Protein AF-A0A504Y5C9-F1 (afdb_monomer_lite)

pLDDT: mean 82.62, std 15.62, range [37.41, 98.19]

Secondary structure (DSSP, 8-state):
--HHHHHHHHHHHHHHHHHHHHHHHHHHHHHHHHHHHHHHHHHHHS-HHHHTT-TTHHHHHHHHHHHHHHHHHHHHHHHHHS-SSGGGGTTHHHHHHHHHHHHHHHH----------SSEEEETTEEEEHHHHHHHHHHHHHHHHHHSGGGHHHHHHHHHHHHHHHHHHHTT-HHHHHHHHHHHHHHHS---

Sequence (192 aa):
MSAGDKETEELELDRQHFIKTLASFKFYGIHLRKKIEKSRAYFKSFSTKHQDLVPEFKTKLDVIESCVNHNSCLLDTIIQNSAPDIFGGEHGSDLQALSEAASISNHQSHETKSTRMPHATRLGPFPFTTTDMDKVRSTLKQFARDWSEVGAEERAICYKPVIDEVVEIFKHVRYVSNLLAELLDSLFHDNN

Radius of gyration: 23.15 Å; chains: 1; bounding box: 48×57×62 Å

Organism: Fasciola gigantica (NCBI:txid46835)

InterPro domains:
  IPR012901 Carnosine N-methyltransferase [PF07942] (129-172)
  IPR012901 Carnosine N-methyltransferase [PTHR12303] (8-172)

Structure (mmCIF, N/CA/C/O backbone):
data_AF-A0A504Y5C9-F1
#
_entry.id   AF-A0A504Y5C9-F1
#
loop_
_atom_site.group_PDB
_atom_site.id
_atom_site.type_symbol
_atom_site.label_atom_id
_atom_site.label_alt_id
_atom_site.label_comp_id
_atom_site.label_asym_id
_atom_site.label_entity_id
_atom_site.label_seq_id
_atom_site.pdbx_PDB_ins_code
_atom_site.Cartn_x
_atom_site.Cartn_y
_atom_site.Cartn_z
_atom_site.occupancy
_atom_site.B_iso_or_equiv
_atom_site.auth_seq_id
_atom_site.auth_comp_id
_atom_site.auth_asym_id
_atom_site.auth_atom_id
_atom_site.pdbx_PDB_model_num
ATOM 1 N N . MET A 1 1 ? 10.425 35.732 -14.422 1.00 58.00 1 MET A N 1
ATOM 2 C CA . MET A 1 1 ? 10.834 34.373 -14.024 1.00 58.00 1 MET A CA 1
ATOM 3 C C . MET A 1 1 ? 11.650 33.794 -15.155 1.00 58.00 1 MET A C 1
ATOM 5 O O . MET A 1 1 ? 11.136 33.703 -16.269 1.00 58.00 1 MET A O 1
ATOM 9 N N . SER A 1 2 ? 12.923 33.524 -14.887 1.00 78.88 2 SER A N 1
ATOM 10 C CA . SER A 1 2 ? 13.831 32.848 -15.813 1.00 78.88 2 SER A CA 1
ATOM 11 C C . SER A 1 2 ? 13.401 31.389 -16.013 1.00 78.88 2 SER A C 1
ATOM 13 O O . SER A 1 2 ? 12.646 30.849 -15.205 1.00 78.88 2 SER A O 1
ATOM 15 N N . ALA A 1 3 ? 13.878 30.739 -17.075 1.00 75.31 3 ALA A N 1
ATOM 16 C CA . ALA A 1 3 ? 13.665 29.305 -17.277 1.00 75.31 3 ALA A CA 1
ATOM 17 C C . ALA A 1 3 ? 14.236 28.474 -16.108 1.00 75.31 3 ALA A C 1
ATOM 19 O O . ALA A 1 3 ? 13.575 27.548 -15.653 1.00 75.31 3 ALA A O 1
ATOM 20 N N . GLY A 1 4 ? 15.386 28.881 -15.552 1.00 76.44 4 GLY A N 1
ATOM 21 C CA . GLY A 1 4 ? 15.999 28.217 -14.392 1.00 76.44 4 GLY A CA 1
ATOM 22 C C . GLY A 1 4 ? 15.229 28.391 -13.075 1.00 76.44 4 GLY A C 1
ATOM 23 O O . GLY A 1 4 ? 15.263 27.505 -12.225 1.00 76.44 4 GLY A O 1
ATOM 24 N N . ASP A 1 5 ? 14.473 29.486 -12.918 1.00 79.88 5 ASP A N 1
ATOM 25 C CA . ASP A 1 5 ? 13.634 29.689 -11.725 1.00 79.88 5 ASP A CA 1
ATOM 26 C C . ASP A 1 5 ? 12.457 28.703 -11.713 1.00 79.88 5 ASP A C 1
ATOM 28 O O . ASP A 1 5 ? 12.069 28.209 -10.659 1.00 79.88 5 ASP A O 1
ATOM 32 N N . LYS A 1 6 ? 11.902 28.398 -12.895 1.00 82.25 6 LYS A N 1
ATOM 33 C CA . LYS A 1 6 ? 10.770 27.472 -13.046 1.00 82.25 6 LYS A CA 1
ATOM 34 C C . LYS A 1 6 ? 11.172 26.019 -12.816 1.00 82.25 6 LYS A C 1
ATOM 36 O O . LYS A 1 6 ? 10.446 25.299 -12.148 1.00 82.25 6 LYS A O 1
ATOM 41 N N . GLU A 1 7 ? 12.319 25.607 -13.350 1.00 84.69 7 GLU A N 1
ATOM 42 C CA . GLU A 1 7 ? 12.842 24.247 -13.167 1.00 84.69 7 GLU A CA 1
ATOM 43 C C . GLU A 1 7 ? 13.133 23.958 -11.686 1.00 84.69 7 GLU A C 1
ATOM 45 O O . GLU A 1 7 ? 12.787 22.901 -11.171 1.00 84.69 7 GLU A O 1
ATOM 50 N N . THR A 1 8 ? 13.679 24.941 -10.965 1.00 85.81 8 THR A N 1
ATOM 51 C CA . THR A 1 8 ? 13.918 24.825 -9.518 1.00 85.81 8 THR A CA 1
ATOM 52 C C . THR A 1 8 ? 12.608 24.712 -8.727 1.00 85.81 8 THR A C 1
ATOM 54 O O . THR A 1 8 ? 12.515 23.927 -7.785 1.00 85.81 8 THR A O 1
ATOM 57 N N . GLU A 1 9 ? 11.582 25.479 -9.105 1.00 88.81 9 GLU A N 1
ATOM 58 C CA . GLU A 1 9 ? 10.257 25.418 -8.476 1.00 88.81 9 GLU A CA 1
ATOM 59 C C . GLU A 1 9 ? 9.572 24.061 -8.711 1.00 88.81 9 GLU A C 1
ATOM 61 O O . GLU A 1 9 ? 9.009 23.489 -7.780 1.00 88.81 9 GLU A O 1
ATOM 66 N N . GLU A 1 10 ? 9.659 23.517 -9.927 1.00 89.25 10 GLU A N 1
ATOM 67 C CA . GLU A 1 10 ? 9.112 22.200 -10.273 1.00 89.25 10 GLU A CA 1
ATOM 68 C C . GLU A 1 10 ? 9.789 21.076 -9.477 1.00 89.25 10 GLU A C 1
ATOM 70 O O . GLU A 1 10 ? 9.102 20.238 -8.890 1.00 89.25 10 GLU A O 1
ATOM 75 N N . LEU A 1 11 ? 11.120 21.117 -9.349 1.00 86.50 11 LEU A N 1
ATOM 76 C CA . LEU A 1 11 ? 11.872 20.158 -8.535 1.00 86.50 11 LEU A CA 1
ATOM 77 C C . LEU A 1 11 ? 11.458 20.185 -7.057 1.00 86.50 11 LEU A C 1
ATOM 79 O O . LEU A 1 11 ? 11.328 19.131 -6.433 1.00 86.50 11 LEU A O 1
ATOM 83 N N . GLU A 1 12 ? 11.221 21.369 -6.487 1.00 86.06 12 GLU A N 1
ATOM 84 C CA . GLU A 1 12 ? 10.757 21.479 -5.100 1.00 86.06 12 GLU A CA 1
ATOM 85 C C . GLU A 1 12 ? 9.317 20.966 -4.937 1.00 86.06 12 GLU A C 1
ATOM 87 O O . GLU A 1 12 ? 9.005 20.315 -3.937 1.00 86.06 12 GLU A O 1
ATOM 92 N N . LEU A 1 13 ? 8.438 21.188 -5.920 1.00 89.62 13 LEU A N 1
ATOM 93 C CA . LEU A 1 13 ? 7.083 20.624 -5.911 1.00 89.62 13 LEU A CA 1
ATOM 94 C C . LEU A 1 13 ? 7.101 19.090 -5.971 1.00 89.62 13 LEU A C 1
ATOM 96 O O . LEU A 1 13 ? 6.368 18.440 -5.218 1.00 89.62 13 LEU A O 1
ATOM 100 N N . ASP A 1 14 ? 7.962 18.510 -6.805 1.00 89.06 14 ASP A N 1
ATOM 101 C CA . ASP A 1 14 ? 8.152 17.061 -6.886 1.00 89.06 14 ASP A CA 1
ATOM 102 C C . ASP A 1 14 ? 8.706 16.493 -5.577 1.00 89.06 14 ASP A C 1
ATOM 104 O O . ASP A 1 14 ? 8.205 15.478 -5.076 1.00 89.06 14 ASP A O 1
ATOM 108 N N . ARG A 1 15 ? 9.668 17.185 -4.956 1.00 86.25 15 ARG A N 1
ATOM 109 C CA . ARG A 1 15 ? 10.199 16.821 -3.637 1.00 86.25 15 ARG A CA 1
ATOM 110 C C . ARG A 1 15 ? 9.097 16.827 -2.579 1.00 86.25 15 ARG A C 1
ATOM 112 O O . ARG A 1 15 ? 8.934 15.855 -1.842 1.00 86.25 15 ARG A O 1
ATOM 119 N N . GLN A 1 16 ? 8.274 17.872 -2.534 1.00 86.06 16 GLN A N 1
ATOM 120 C CA . GLN A 1 16 ? 7.137 17.952 -1.612 1.00 86.06 16 GLN A CA 1
ATOM 121 C C . GLN A 1 16 ? 6.114 16.837 -1.855 1.00 86.06 16 GLN A C 1
ATOM 123 O O . GLN A 1 16 ? 5.594 16.241 -0.904 1.00 86.06 16 GLN A O 1
ATOM 128 N N . HIS A 1 17 ? 5.826 16.523 -3.119 1.00 88.19 17 HIS A N 1
ATOM 129 C CA . HIS A 1 17 ? 4.927 15.432 -3.475 1.00 88.19 17 HIS A CA 1
ATOM 130 C C . HIS A 1 17 ? 5.469 14.069 -3.029 1.00 88.19 17 HIS A C 1
ATOM 132 O O . HIS A 1 17 ? 4.726 13.239 -2.488 1.00 88.19 17 HIS A O 1
ATOM 138 N N . PHE A 1 18 ? 6.771 13.854 -3.206 1.00 88.31 18 PHE A N 1
ATOM 139 C CA . PHE A 1 18 ? 7.470 12.664 -2.748 1.00 88.31 18 PHE A CA 1
ATOM 140 C C . PHE A 1 18 ? 7.345 12.496 -1.228 1.00 88.31 18 PHE A C 1
ATOM 142 O O . PHE A 1 18 ? 6.835 11.469 -0.771 1.00 88.31 18 PHE A O 1
ATOM 149 N N . ILE A 1 19 ? 7.663 13.534 -0.442 1.00 86.81 19 ILE A N 1
ATOM 150 C CA . ILE A 1 19 ? 7.498 13.512 1.023 1.00 86.81 19 ILE A CA 1
ATOM 151 C C . ILE A 1 19 ? 6.054 13.205 1.423 1.00 86.81 19 ILE A C 1
ATOM 153 O O . ILE A 1 19 ? 5.811 12.383 2.308 1.00 86.81 19 ILE A O 1
ATOM 157 N N . LYS A 1 20 ? 5.068 13.815 0.756 1.00 87.50 20 LYS A N 1
ATOM 158 C CA . LYS A 1 20 ? 3.646 13.554 1.025 1.00 87.50 20 LYS A CA 1
ATOM 159 C C . LYS A 1 20 ? 3.264 12.089 0.772 1.00 87.50 20 LYS A C 1
ATOM 161 O O . LYS A 1 20 ? 2.441 11.521 1.500 1.00 87.50 20 LYS A O 1
ATOM 166 N N . THR A 1 21 ? 3.855 11.466 -0.241 1.00 90.00 21 THR A N 1
ATOM 167 C CA . THR A 1 21 ? 3.634 10.049 -0.552 1.00 90.00 21 THR A CA 1
ATOM 168 C C . THR A 1 21 ? 4.221 9.154 0.538 1.00 90.00 21 THR A C 1
ATOM 170 O O . THR A 1 21 ? 3.504 8.305 1.074 1.00 90.00 21 THR A O 1
ATOM 173 N N . LEU A 1 22 ? 5.463 9.411 0.960 1.00 89.31 22 LEU A N 1
ATOM 174 C CA . LEU A 1 22 ? 6.100 8.692 2.072 1.00 89.31 22 LEU A CA 1
ATOM 175 C C . LEU A 1 22 ? 5.325 8.861 3.382 1.00 89.31 22 LEU A C 1
ATOM 177 O O . LEU A 1 22 ? 5.093 7.895 4.111 1.00 89.31 22 LEU A O 1
ATOM 181 N N . ALA A 1 23 ? 4.831 10.070 3.645 1.00 89.00 23 ALA A N 1
ATOM 182 C CA . ALA A 1 23 ? 3.957 10.340 4.776 1.00 89.00 23 ALA A CA 1
ATOM 183 C C . ALA A 1 23 ? 2.685 9.476 4.712 1.00 89.00 23 ALA A C 1
ATOM 185 O O . ALA A 1 23 ? 2.279 8.884 5.709 1.00 89.00 23 ALA A O 1
ATOM 186 N N . SER A 1 24 ? 2.071 9.323 3.538 1.00 91.38 24 SER A N 1
ATOM 187 C CA . SER A 1 24 ? 0.873 8.487 3.386 1.00 91.38 24 SER A CA 1
ATOM 188 C C . SER A 1 24 ? 1.155 7.018 3.724 1.00 91.38 24 SER A C 1
ATOM 190 O O . SER A 1 24 ? 0.347 6.370 4.390 1.00 91.38 24 SER A O 1
ATOM 192 N N . PHE A 1 25 ? 2.324 6.506 3.338 1.00 92.69 25 PHE A N 1
ATOM 193 C CA . PHE A 1 25 ? 2.745 5.142 3.665 1.00 92.69 25 PHE A CA 1
ATOM 194 C C . PHE A 1 25 ? 2.963 5.006 5.176 1.00 92.69 25 PHE A C 1
ATOM 196 O O . PHE A 1 25 ? 2.425 4.089 5.799 1.00 92.69 25 PHE A O 1
ATOM 203 N N . LYS A 1 26 ? 3.652 5.978 5.788 1.00 91.38 26 LYS A N 1
ATOM 204 C CA . LYS A 1 26 ? 3.962 5.972 7.222 1.00 91.38 26 LYS A CA 1
ATOM 205 C C . LYS A 1 26 ? 2.710 5.988 8.100 1.00 91.38 26 LYS A C 1
ATOM 207 O O . LYS A 1 26 ? 2.648 5.324 9.134 1.00 91.38 26 LYS A O 1
ATOM 212 N N . PHE A 1 27 ? 1.688 6.735 7.691 1.00 91.31 27 PHE A N 1
ATOM 213 C CA . PHE A 1 27 ? 0.467 6.928 8.474 1.00 91.31 27 PHE A CA 1
ATOM 214 C C . PHE A 1 27 ? -0.641 5.897 8.192 1.00 91.31 27 PHE A C 1
ATOM 216 O O . PHE A 1 27 ? -1.650 5.891 8.906 1.00 91.31 27 PHE A O 1
ATOM 223 N N . TYR A 1 28 ? -0.452 4.982 7.231 1.00 93.44 28 TYR A N 1
ATOM 224 C CA . TYR A 1 28 ? -1.402 3.913 6.886 1.00 93.44 28 TYR A CA 1
ATOM 225 C C . TYR A 1 28 ? -1.891 3.120 8.108 1.00 93.44 28 TYR A C 1
ATOM 227 O O . TYR A 1 28 ? -3.100 3.016 8.351 1.00 93.44 28 TYR A O 1
ATOM 235 N N . GLY A 1 29 ? -0.955 2.602 8.910 1.00 93.06 29 GLY A N 1
ATOM 236 C CA . GLY A 1 29 ? -1.276 1.766 10.069 1.00 93.06 29 GLY A CA 1
ATOM 237 C C . GLY A 1 29 ? -2.033 2.531 11.145 1.00 93.06 29 GLY A C 1
ATOM 238 O O . GLY A 1 29 ? -3.043 2.057 11.662 1.00 93.06 29 GLY A O 1
ATOM 239 N N . ILE A 1 30 ? -1.593 3.761 11.428 1.00 91.06 30 ILE A N 1
ATOM 240 C CA . ILE A 1 30 ? -2.225 4.652 12.411 1.00 91.06 30 ILE A CA 1
ATOM 241 C C . ILE A 1 30 ? -3.675 4.935 12.012 1.00 91.06 30 ILE A C 1
ATOM 243 O O . ILE A 1 30 ? -4.587 4.845 12.835 1.00 91.06 30 ILE A O 1
ATOM 247 N N . HIS A 1 31 ? -3.901 5.249 10.737 1.00 89.62 31 HIS A N 1
ATOM 248 C CA . HIS A 1 31 ? -5.229 5.543 10.222 1.00 89.62 31 HIS A CA 1
ATOM 249 C C . HIS A 1 31 ? -6.171 4.329 10.307 1.00 89.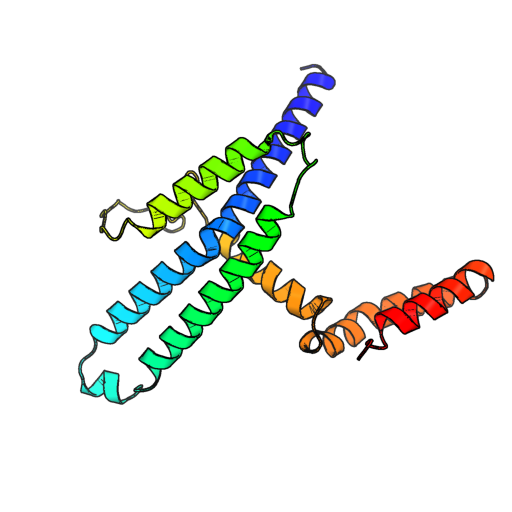62 31 HIS A C 1
ATOM 251 O O . HIS A 1 31 ? -7.315 4.468 10.753 1.00 89.62 31 HIS A O 1
ATOM 257 N N . LEU A 1 32 ? -5.717 3.135 9.914 1.00 92.06 32 LEU A N 1
ATOM 258 C CA . LEU A 1 32 ? -6.558 1.937 9.974 1.00 92.06 32 LEU A CA 1
ATOM 259 C C . LEU A 1 32 ? -6.824 1.472 11.405 1.00 92.06 32 LEU A C 1
ATOM 261 O O . LEU A 1 32 ? -7.953 1.085 11.703 1.00 92.06 32 LEU A O 1
ATOM 265 N N . ARG A 1 33 ? -5.854 1.595 12.314 1.00 92.88 33 ARG A N 1
ATOM 266 C CA . ARG A 1 33 ? -6.053 1.249 13.725 1.00 92.88 33 ARG A CA 1
ATOM 267 C C . ARG A 1 33 ? -7.135 2.098 14.380 1.00 92.88 33 ARG A C 1
ATOM 269 O O . ARG A 1 33 ? -8.035 1.543 15.000 1.00 92.88 33 ARG A O 1
ATOM 276 N N . LYS A 1 34 ? -7.162 3.413 14.121 1.00 90.56 34 LYS A N 1
ATOM 277 C CA . LYS A 1 34 ? -8.256 4.291 14.582 1.00 90.56 34 LYS A CA 1
ATOM 2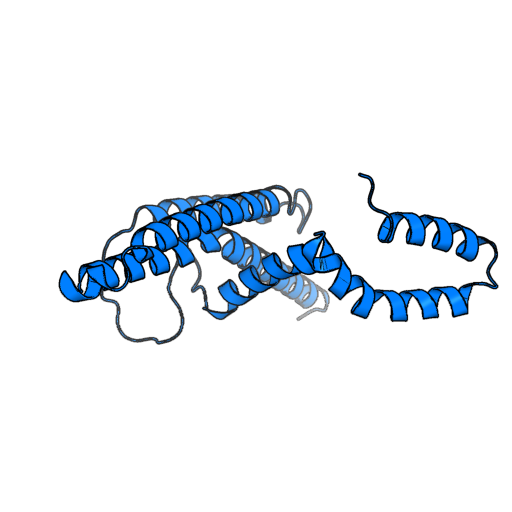78 C C . LYS A 1 34 ? -9.630 3.830 14.075 1.00 90.56 34 LYS A C 1
ATOM 280 O O . LYS A 1 34 ? -10.622 3.894 14.803 1.00 90.56 34 LYS A O 1
ATOM 285 N N . LYS A 1 35 ? -9.717 3.331 12.833 1.00 91.19 35 LYS A N 1
ATOM 286 C CA . LYS A 1 35 ? -10.962 2.748 12.293 1.00 91.19 35 LYS A CA 1
ATOM 287 C C . LYS A 1 35 ? -11.337 1.431 12.984 1.00 91.19 35 LYS A C 1
ATOM 289 O O . LYS A 1 35 ? -12.522 1.205 13.248 1.00 91.19 35 LYS A O 1
ATOM 294 N N . ILE A 1 36 ? -10.358 0.584 13.293 1.00 95.38 36 ILE A N 1
ATOM 295 C CA . ILE A 1 36 ? -10.561 -0.675 14.023 1.00 95.38 36 ILE A CA 1
ATOM 296 C C . ILE A 1 36 ? -11.036 -0.384 15.451 1.00 95.38 36 ILE A C 1
ATOM 298 O O . ILE A 1 36 ? -12.061 -0.917 15.862 1.00 95.38 36 ILE A O 1
ATOM 302 N N . GLU A 1 37 ? -10.378 0.520 16.177 1.00 94.44 37 GLU A N 1
ATOM 303 C CA . GLU A 1 37 ? -10.760 0.950 17.531 1.00 94.44 37 GLU A CA 1
ATOM 304 C C . GLU A 1 37 ? -12.196 1.478 17.577 1.00 94.44 37 GLU A C 1
ATOM 306 O O . GLU A 1 37 ? -12.992 1.063 18.423 1.00 94.44 37 GLU A O 1
ATOM 311 N N . LYS A 1 38 ? -12.568 2.324 16.611 1.00 93.69 38 LYS A N 1
ATOM 312 C CA . LYS A 1 38 ? -13.941 2.814 16.467 1.00 93.69 38 LYS A CA 1
ATOM 313 C C . LYS A 1 38 ? -14.936 1.672 16.232 1.00 93.69 38 LYS A C 1
ATOM 315 O O . LYS A 1 38 ? -16.006 1.656 16.834 1.00 93.69 38 LYS A O 1
ATOM 320 N N . SER A 1 39 ? -14.571 0.688 15.410 1.00 95.81 39 SER A N 1
ATOM 321 C CA . SER A 1 39 ? -15.396 -0.504 15.160 1.00 95.81 39 SER A CA 1
ATOM 322 C C . SER A 1 39 ? -15.536 -1.381 16.411 1.00 95.81 39 SER A C 1
ATOM 324 O O . SER A 1 39 ? -16.632 -1.857 16.708 1.00 95.81 39 SER A O 1
ATOM 326 N N . ARG A 1 40 ? -14.464 -1.532 17.205 1.00 96.44 40 ARG A N 1
ATOM 327 C CA . ARG A 1 40 ? -14.500 -2.208 18.514 1.00 96.44 40 ARG A CA 1
ATOM 328 C C . ARG A 1 40 ? -15.431 -1.479 19.483 1.00 96.44 40 ARG A C 1
ATOM 330 O O . ARG A 1 40 ? -16.215 -2.129 20.170 1.00 96.44 40 ARG A O 1
ATOM 337 N N . ALA A 1 41 ? -15.358 -0.149 19.539 1.00 96.25 41 ALA A N 1
ATOM 338 C CA . ALA A 1 41 ? -16.214 0.669 20.395 1.00 96.25 41 ALA A CA 1
ATOM 339 C C . ALA A 1 41 ? -17.695 0.536 20.009 1.00 96.25 41 ALA A C 1
ATOM 341 O O . ALA A 1 41 ? -18.534 0.310 20.880 1.00 96.25 41 ALA A O 1
ATOM 342 N N . TYR A 1 42 ? -18.011 0.578 18.710 1.00 94.88 42 TYR A N 1
ATOM 343 C CA . TYR A 1 42 ? -19.372 0.337 18.226 1.00 94.88 42 TYR A CA 1
ATOM 344 C C . TYR A 1 42 ? -19.881 -1.049 18.598 1.00 94.88 42 TYR A C 1
ATOM 346 O O . TYR A 1 42 ? -20.982 -1.168 19.128 1.00 94.88 42 TYR A O 1
ATOM 354 N N . PHE A 1 43 ? -19.073 -2.089 18.411 1.00 95.56 43 PHE A N 1
ATOM 355 C CA . PHE A 1 43 ? -19.478 -3.436 18.795 1.00 95.56 43 PHE A CA 1
ATOM 356 C C . PHE A 1 43 ? -19.785 -3.554 20.291 1.00 95.56 43 PHE A C 1
ATOM 358 O O . PHE A 1 43 ? -20.808 -4.115 20.676 1.00 95.56 43 PHE A O 1
ATOM 365 N N . LYS A 1 44 ? -18.930 -2.971 21.139 1.00 95.06 44 LYS A N 1
ATOM 366 C CA . LYS A 1 44 ? -19.133 -2.930 22.595 1.00 95.06 44 LYS A CA 1
ATOM 367 C C . LYS A 1 44 ? -20.383 -2.148 23.008 1.00 95.06 44 LYS A C 1
ATOM 369 O O . LYS A 1 44 ? -20.899 -2.398 24.091 1.00 95.06 44 LYS A O 1
ATOM 374 N N . SER A 1 45 ? -20.860 -1.222 22.175 1.00 96.38 45 SER A N 1
ATOM 375 C CA . SER A 1 45 ? -22.069 -0.438 22.452 1.00 96.38 45 SER A CA 1
ATOM 376 C C . SER A 1 45 ? -23.375 -1.223 22.256 1.00 96.38 45 SER A C 1
ATOM 378 O O . SER A 1 45 ? -24.418 -0.801 22.752 1.00 96.38 45 SER A O 1
ATOM 380 N N . PHE A 1 46 ? -23.341 -2.369 21.563 1.00 95.06 46 PHE A N 1
ATOM 381 C CA . PHE A 1 46 ? -24.516 -3.223 21.389 1.00 95.06 46 PHE A CA 1
ATOM 382 C C . PHE A 1 46 ? -24.869 -4.005 22.660 1.00 95.06 46 PHE A C 1
ATOM 384 O O . PHE A 1 46 ? -24.002 -4.333 23.470 1.00 95.06 46 PHE A O 1
ATOM 391 N N . SER A 1 47 ? -26.146 -4.381 22.801 1.00 96.81 47 SER A N 1
ATOM 392 C CA . SER A 1 47 ? -26.584 -5.298 23.861 1.00 96.81 47 SER A CA 1
ATOM 393 C C . SER A 1 47 ? -25.954 -6.686 23.696 1.00 96.81 47 SER A C 1
ATOM 395 O O . SER A 1 47 ? -25.617 -7.091 22.582 1.00 96.81 47 SER A O 1
ATOM 397 N N . THR A 1 48 ? -25.851 -7.450 24.789 1.00 95.19 48 THR A N 1
ATOM 398 C CA . THR A 1 48 ? -25.290 -8.814 24.772 1.00 95.19 48 THR A CA 1
ATOM 399 C C . THR A 1 48 ? -25.976 -9.698 23.731 1.00 95.19 48 THR A C 1
ATOM 401 O O . THR A 1 48 ? -25.298 -10.312 22.920 1.00 95.19 48 THR A O 1
ATOM 404 N N . LYS A 1 49 ? -27.314 -9.631 23.635 1.00 97.56 49 LYS A N 1
ATOM 405 C CA . LYS A 1 49 ? -28.094 -10.385 22.638 1.00 97.56 49 LYS A CA 1
ATOM 406 C C . LYS A 1 49 ? -27.640 -10.128 21.199 1.00 97.56 49 LYS A C 1
ATOM 408 O O . LYS A 1 49 ? -27.630 -11.051 20.399 1.00 97.56 49 LYS A O 1
ATOM 413 N N . HIS A 1 50 ? -27.295 -8.887 20.854 1.00 96.69 50 HIS A N 1
ATOM 414 C CA . HIS A 1 50 ? -26.814 -8.551 19.511 1.00 96.69 50 HIS A CA 1
ATOM 415 C C . HIS A 1 50 ? -25.345 -8.924 19.308 1.00 96.69 50 HIS A C 1
ATOM 417 O O . HIS A 1 50 ? -24.977 -9.321 18.207 1.00 96.69 50 HIS A O 1
ATOM 423 N N . GLN A 1 51 ? -24.516 -8.830 20.352 1.00 96.50 51 GLN A N 1
ATOM 424 C CA . GLN A 1 51 ? -23.132 -9.304 20.290 1.00 96.50 51 GLN A CA 1
ATOM 425 C C . GLN A 1 51 ? -23.073 -10.824 20.062 1.00 96.50 51 GLN A C 1
ATOM 427 O O . GLN A 1 51 ? -22.253 -11.283 19.270 1.00 96.50 51 GLN A O 1
ATOM 432 N N . ASP A 1 52 ? -23.982 -11.583 20.678 1.00 96.75 52 ASP A N 1
ATOM 433 C CA . ASP A 1 52 ? -24.054 -13.046 20.568 1.00 96.75 52 ASP A CA 1
ATOM 434 C C . ASP A 1 52 ? -24.471 -13.532 19.167 1.00 96.75 52 ASP A C 1
ATOM 436 O O . ASP A 1 52 ? -24.190 -14.672 18.808 1.00 96.75 52 ASP A O 1
ATOM 440 N N . LEU A 1 53 ? -25.089 -12.674 18.341 1.00 97.31 53 LEU A N 1
ATOM 441 C CA . LEU A 1 53 ? -25.385 -12.987 16.932 1.00 97.31 53 LEU A CA 1
ATOM 442 C C . LEU A 1 53 ? -24.130 -12.997 16.048 1.00 97.31 53 LEU A C 1
ATOM 444 O O . LEU A 1 53 ? -24.155 -13.535 14.944 1.00 97.31 53 LEU A O 1
ATOM 448 N N . VAL A 1 54 ? -23.041 -12.378 16.506 1.00 95.75 54 VAL A N 1
ATOM 449 C CA . VAL A 1 54 ? -21.787 -12.214 15.757 1.00 95.75 54 VAL A CA 1
ATOM 450 C C . VAL A 1 54 ? -20.576 -12.416 16.684 1.00 95.75 54 VAL A C 1
ATOM 452 O O . VAL A 1 54 ? -19.752 -11.511 16.856 1.00 95.75 54 VAL A O 1
ATOM 455 N N . PRO A 1 55 ? -20.429 -13.616 17.279 1.00 93.69 55 PRO A N 1
ATOM 456 C CA . PRO A 1 55 ? -19.419 -13.883 18.305 1.00 93.69 55 PRO A CA 1
ATOM 457 C C . PRO A 1 55 ? -17.984 -13.746 17.772 1.00 93.69 55 PRO A C 1
ATOM 459 O O . PRO A 1 55 ? -17.087 -13.301 18.487 1.00 93.69 55 PRO A O 1
ATOM 462 N N . GLU A 1 56 ? -17.774 -14.043 16.488 1.00 96.62 56 GLU A N 1
ATOM 463 C CA . GLU A 1 56 ? -16.471 -13.957 15.816 1.00 96.62 56 GLU A CA 1
ATOM 464 C C . GLU A 1 56 ? -16.005 -12.525 15.530 1.00 96.62 56 GLU A C 1
ATOM 466 O O . GLU A 1 56 ? -14.861 -12.325 15.124 1.00 96.62 56 GLU A O 1
ATOM 471 N N . PHE A 1 57 ? -16.870 -11.515 15.680 1.00 96.25 57 PHE A N 1
ATOM 472 C CA . PHE A 1 57 ? -16.551 -10.154 15.245 1.00 96.25 57 PHE A CA 1
ATOM 473 C C . PHE A 1 57 ? -15.299 -9.605 15.939 1.00 96.25 57 PHE A C 1
ATOM 475 O O . PHE A 1 57 ? -14.448 -8.997 15.292 1.00 96.25 57 PHE A O 1
ATOM 482 N N . LYS A 1 58 ? -15.148 -9.875 17.243 1.00 95.25 58 LYS A N 1
ATOM 483 C CA . LYS A 1 58 ? -13.963 -9.489 18.026 1.00 95.25 58 LYS A CA 1
ATOM 484 C C . LYS A 1 58 ? -12.691 -10.118 17.452 1.00 95.25 58 LYS A C 1
ATOM 486 O O . LYS A 1 58 ? -11.761 -9.388 17.124 1.00 95.25 58 LYS A O 1
ATOM 491 N N . THR A 1 59 ? -12.703 -11.434 17.243 1.00 97.06 59 THR A N 1
ATOM 492 C CA . THR A 1 59 ? -11.568 -12.182 16.685 1.00 97.06 59 THR A CA 1
ATOM 493 C C . THR A 1 59 ? -11.231 -11.728 15.265 1.00 97.06 59 THR A C 1
ATOM 495 O O . THR A 1 59 ? -10.061 -11.561 14.939 1.00 97.06 59 THR A O 1
ATOM 498 N N . LYS A 1 60 ? -12.233 -11.444 14.421 1.00 97.62 60 LYS A N 1
ATOM 499 C CA . LYS A 1 60 ? -12.004 -10.880 13.080 1.00 97.62 60 LYS A CA 1
ATOM 500 C C . LYS A 1 60 ? -11.311 -9.521 13.138 1.00 97.62 60 LYS A C 1
ATOM 502 O O . LYS A 1 60 ? -10.416 -9.278 12.335 1.00 97.62 60 LYS A O 1
ATOM 507 N N . LEU A 1 61 ? -11.677 -8.649 14.080 1.00 97.69 61 LEU A N 1
ATOM 508 C CA . LEU A 1 61 ? -10.974 -7.376 14.264 1.00 97.69 61 LEU A CA 1
ATOM 509 C C . LEU A 1 61 ? -9.521 -7.571 14.720 1.00 97.69 61 LEU A C 1
ATOM 511 O O . LEU A 1 61 ? -8.663 -6.822 14.264 1.00 97.69 61 LEU A O 1
ATOM 515 N N . ASP A 1 62 ? -9.235 -8.583 15.546 1.00 97.62 62 ASP A N 1
ATOM 516 C CA . ASP A 1 62 ? -7.862 -8.925 15.957 1.00 97.62 62 ASP A CA 1
ATOM 517 C C . ASP A 1 62 ? -7.016 -9.402 14.767 1.00 97.62 62 ASP A C 1
ATOM 519 O O . ASP A 1 62 ? -5.882 -8.955 14.588 1.00 97.62 62 ASP A O 1
ATOM 523 N N . VAL A 1 63 ? -7.586 -10.248 13.901 1.00 98.19 63 VAL A N 1
ATOM 524 C CA . VAL A 1 63 ? -6.929 -10.689 12.659 1.00 98.19 63 VAL A CA 1
ATOM 525 C C . VAL A 1 63 ? -6.652 -9.497 11.741 1.00 98.19 63 VAL A C 1
ATOM 527 O O . VAL A 1 63 ? -5.532 -9.340 11.261 1.00 98.19 63 VAL A O 1
ATOM 530 N N . ILE A 1 64 ? -7.640 -8.618 11.534 1.00 97.62 64 ILE A N 1
ATOM 531 C CA . ILE A 1 64 ? -7.472 -7.419 10.700 1.00 97.62 64 ILE A CA 1
ATOM 532 C C . ILE A 1 64 ? -6.369 -6.516 11.264 1.00 97.62 64 ILE A C 1
ATOM 534 O O . ILE A 1 64 ? -5.548 -6.013 10.502 1.00 97.62 64 ILE A O 1
ATOM 538 N N . GLU A 1 65 ? -6.322 -6.314 12.580 1.00 97.56 65 GLU A N 1
ATOM 539 C CA . GLU A 1 65 ? -5.279 -5.516 13.227 1.00 97.56 65 GLU A CA 1
ATOM 540 C C . GLU A 1 65 ? -3.883 -6.123 13.035 1.00 97.56 65 GLU A C 1
ATOM 542 O O . GLU A 1 65 ? -2.943 -5.400 12.705 1.00 97.56 65 GLU A O 1
ATOM 547 N N . SER A 1 66 ? -3.754 -7.449 13.141 1.00 98.19 66 SER A N 1
ATOM 548 C CA . SER A 1 66 ? -2.506 -8.159 12.838 1.00 98.19 66 SER A CA 1
ATOM 549 C C . SER A 1 66 ? -2.060 -7.944 11.386 1.00 98.19 66 SER A C 1
ATOM 551 O O . SER A 1 66 ? -0.907 -7.579 11.146 1.00 98.19 66 SER A O 1
ATOM 553 N N . CYS A 1 67 ? -2.977 -8.059 10.419 1.00 97.94 67 CYS A N 1
ATOM 554 C CA . CYS A 1 67 ? -2.685 -7.780 9.011 1.00 97.94 67 CYS A CA 1
ATOM 555 C C . CYS A 1 67 ? -2.275 -6.318 8.779 1.00 97.94 67 CYS A C 1
ATOM 557 O O . CYS A 1 67 ? -1.351 -6.048 8.015 1.00 97.94 67 CYS A O 1
ATOM 559 N N . VAL A 1 68 ? -2.937 -5.362 9.441 1.00 96.94 68 VAL A N 1
ATOM 560 C CA . VAL A 1 68 ? -2.569 -3.940 9.360 1.00 96.94 68 VAL A CA 1
ATOM 561 C C . VAL A 1 68 ? -1.151 -3.721 9.875 1.00 96.94 68 VAL A C 1
ATOM 563 O O . VAL A 1 68 ? -0.386 -3.023 9.215 1.00 96.94 68 VAL A O 1
ATOM 566 N N . ASN A 1 69 ? -0.783 -4.343 10.997 1.00 96.19 69 ASN A N 1
ATOM 567 C CA . ASN A 1 69 ? 0.565 -4.241 11.550 1.00 96.19 69 ASN A CA 1
ATOM 568 C C . ASN A 1 69 ? 1.612 -4.837 10.601 1.00 96.19 69 ASN A C 1
ATOM 570 O O . ASN A 1 69 ? 2.620 -4.190 10.331 1.00 96.19 69 ASN A O 1
ATOM 574 N N . HIS A 1 70 ? 1.350 -6.020 10.040 1.00 97.38 70 HIS A N 1
ATOM 575 C CA . HIS A 1 70 ? 2.257 -6.653 9.082 1.00 97.38 70 HIS A CA 1
ATOM 576 C C . HIS A 1 70 ? 2.459 -5.795 7.823 1.00 97.38 70 HIS A C 1
ATOM 578 O O . HIS A 1 70 ? 3.591 -5.526 7.424 1.00 97.38 70 HIS A O 1
ATOM 584 N N . ASN A 1 71 ? 1.370 -5.276 7.249 1.00 97.06 71 ASN A N 1
ATOM 585 C CA . ASN A 1 71 ? 1.439 -4.383 6.092 1.00 97.06 71 ASN A CA 1
ATOM 586 C C . ASN A 1 71 ? 2.162 -3.072 6.428 1.00 97.06 71 ASN A C 1
ATOM 588 O O . ASN A 1 71 ? 2.887 -2.542 5.593 1.00 97.06 71 ASN A O 1
ATOM 592 N N . SER A 1 72 ? 1.993 -2.543 7.643 1.00 95.62 72 SER A N 1
ATOM 593 C CA . SER A 1 72 ? 2.744 -1.375 8.104 1.00 95.62 72 SER A CA 1
ATOM 594 C C . SER A 1 72 ? 4.244 -1.634 8.175 1.00 95.62 72 SER A C 1
ATOM 596 O O . SER A 1 72 ? 5.000 -0.769 7.746 1.00 95.62 72 SER A O 1
ATOM 598 N N . CYS A 1 73 ? 4.677 -2.812 8.633 1.00 95.75 73 CYS A N 1
ATOM 599 C CA . CYS A 1 73 ? 6.092 -3.181 8.605 1.00 95.75 73 CYS A CA 1
ATOM 600 C C . CYS A 1 73 ? 6.641 -3.203 7.174 1.00 95.75 73 CYS A C 1
ATOM 602 O O . CYS A 1 73 ? 7.696 -2.629 6.930 1.00 95.75 73 CYS A O 1
ATOM 604 N N . LEU A 1 74 ? 5.906 -3.787 6.220 1.00 95.50 74 LEU A N 1
ATOM 605 C CA . LEU A 1 74 ? 6.293 -3.766 4.805 1.00 95.50 74 LEU A CA 1
ATOM 606 C C . LEU A 1 74 ? 6.434 -2.331 4.274 1.00 95.50 74 LEU A C 1
ATOM 608 O O . LEU A 1 74 ? 7.424 -2.005 3.625 1.00 95.50 74 LEU A O 1
ATOM 612 N N . LEU A 1 75 ? 5.460 -1.462 4.560 1.00 95.00 75 LEU A N 1
ATOM 613 C CA . LEU A 1 75 ? 5.504 -0.060 4.138 1.00 95.00 75 LEU A CA 1
ATOM 614 C C . LEU A 1 75 ? 6.677 0.695 4.779 1.00 95.00 75 LEU A C 1
ATOM 616 O O . LEU A 1 75 ? 7.317 1.490 4.099 1.00 95.00 75 LEU A O 1
ATOM 620 N N . ASP A 1 76 ? 6.997 0.425 6.045 1.00 92.62 76 ASP A N 1
ATOM 621 C CA . ASP A 1 76 ? 8.180 0.984 6.707 1.00 92.62 76 ASP A CA 1
ATOM 622 C C . ASP A 1 76 ? 9.477 0.508 6.036 1.00 92.62 76 ASP A C 1
ATOM 624 O O . ASP A 1 76 ? 10.379 1.316 5.819 1.00 92.62 76 ASP A O 1
ATOM 628 N N . THR A 1 77 ? 9.563 -0.766 5.641 1.00 93.12 77 THR A N 1
ATOM 629 C CA . THR A 1 77 ? 10.696 -1.280 4.860 1.00 93.12 77 THR A CA 1
ATOM 630 C C . THR A 1 77 ? 10.802 -0.586 3.505 1.00 93.12 77 THR A C 1
ATOM 632 O O . THR A 1 77 ? 11.903 -0.213 3.106 1.00 93.12 77 THR A O 1
ATOM 635 N N . ILE A 1 78 ? 9.684 -0.349 2.811 1.00 91.25 78 ILE A N 1
ATOM 636 C CA . ILE A 1 78 ? 9.685 0.417 1.557 1.00 91.25 78 ILE A CA 1
ATOM 637 C C . ILE A 1 78 ? 10.227 1.827 1.802 1.00 91.25 78 ILE A C 1
ATOM 639 O O . ILE A 1 78 ? 11.122 2.240 1.079 1.00 91.25 78 ILE A O 1
ATOM 643 N N . ILE A 1 79 ? 9.756 2.526 2.842 1.00 89.69 79 ILE A N 1
ATOM 644 C CA . ILE A 1 79 ? 10.210 3.886 3.180 1.00 89.69 79 ILE A CA 1
ATOM 645 C C . ILE A 1 79 ? 11.717 3.923 3.483 1.00 89.69 79 ILE A C 1
ATOM 647 O O . ILE A 1 79 ? 12.410 4.834 3.047 1.00 89.69 79 ILE A O 1
ATOM 651 N N . GLN A 1 80 ? 12.235 2.939 4.223 1.00 86.38 80 GLN A N 1
ATOM 652 C CA . GLN A 1 80 ? 13.656 2.867 4.591 1.00 86.38 80 GLN A CA 1
ATOM 653 C C . GLN A 1 80 ? 14.578 2.633 3.389 1.00 86.38 80 GLN A C 1
ATOM 655 O O . GLN A 1 80 ? 15.723 3.073 3.407 1.00 86.38 80 GLN A O 1
ATOM 660 N N . ASN A 1 81 ? 14.094 1.919 2.370 1.00 84.88 81 ASN A N 1
ATOM 661 C CA . ASN A 1 81 ? 14.866 1.607 1.166 1.00 84.88 81 ASN A CA 1
ATOM 662 C C . ASN A 1 81 ? 14.580 2.579 0.017 1.00 84.88 81 ASN A C 1
ATOM 664 O O . ASN A 1 81 ? 15.365 2.677 -0.927 1.00 84.88 81 ASN A O 1
ATOM 668 N N . SER A 1 82 ? 13.475 3.320 0.081 1.00 76.38 82 SER A N 1
ATOM 669 C CA . SER A 1 82 ? 13.229 4.436 -0.810 1.00 76.38 82 SER A CA 1
ATOM 670 C C . SER A 1 82 ? 14.144 5.578 -0.389 1.00 76.38 82 SER A C 1
ATOM 672 O O . SER A 1 82 ? 13.809 6.319 0.528 1.00 76.38 82 SER A O 1
ATOM 674 N N . ALA A 1 83 ? 15.259 5.708 -1.110 1.00 63.59 83 ALA A N 1
ATOM 675 C CA . ALA A 1 83 ? 16.074 6.913 -1.230 1.00 63.59 83 ALA A CA 1
ATOM 676 C C . ALA A 1 83 ? 17.277 7.115 -0.286 1.00 63.59 83 ALA A C 1
ATOM 678 O O . ALA A 1 83 ? 17.273 7.985 0.579 1.00 63.59 83 ALA A O 1
ATOM 679 N N . PRO A 1 84 ? 18.411 6.469 -0.593 1.00 64.81 84 PRO A N 1
ATOM 680 C CA . PRO A 1 84 ? 19.711 7.072 -0.311 1.00 64.81 84 PRO A CA 1
ATOM 681 C C . PRO A 1 84 ? 19.951 8.328 -1.178 1.00 64.81 84 PRO A C 1
ATOM 683 O O . PRO A 1 84 ? 20.429 9.336 -0.672 1.00 64.81 84 PRO A O 1
ATOM 686 N N . ASP A 1 85 ? 19.550 8.293 -2.461 1.00 69.94 85 ASP A N 1
ATOM 687 C CA . ASP A 1 85 ? 20.020 9.259 -3.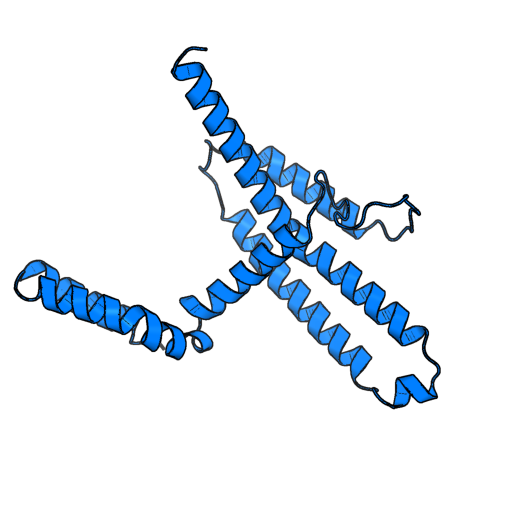476 1.00 69.94 85 ASP A CA 1
ATOM 688 C C . ASP A 1 85 ? 18.920 10.119 -4.141 1.00 69.94 85 ASP A C 1
ATOM 690 O O . ASP A 1 85 ? 19.224 10.999 -4.950 1.00 69.94 85 ASP A O 1
ATOM 694 N N . ILE A 1 86 ? 17.630 9.907 -3.836 1.00 80.06 86 ILE A N 1
ATOM 695 C CA . ILE A 1 86 ? 16.545 10.710 -4.446 1.00 80.06 86 ILE A CA 1
ATOM 696 C C . ILE A 1 86 ? 16.625 12.153 -3.919 1.00 80.06 86 ILE A C 1
ATOM 698 O O . ILE A 1 86 ? 16.794 12.367 -2.721 1.00 80.06 86 ILE A O 1
ATOM 702 N N . PHE A 1 87 ? 16.524 13.153 -4.804 1.00 81.00 87 PHE A N 1
ATOM 703 C CA . PHE A 1 87 ? 16.703 14.576 -4.461 1.00 81.00 87 PHE A CA 1
ATOM 704 C C . PHE A 1 87 ? 17.997 14.837 -3.659 1.00 81.00 87 PHE A C 1
ATOM 706 O O . PHE A 1 87 ? 17.988 15.575 -2.679 1.00 81.00 87 PHE A O 1
ATOM 713 N N . GLY A 1 88 ? 19.097 14.155 -4.009 1.00 73.50 88 GLY A N 1
ATOM 714 C CA . GLY A 1 88 ? 20.407 14.359 -3.377 1.00 73.50 88 GLY A CA 1
ATOM 715 C C . GLY A 1 88 ? 20.504 13.921 -1.910 1.00 73.50 88 GLY A C 1
ATOM 716 O O . GLY A 1 88 ? 21.422 14.348 -1.217 1.00 73.50 88 GLY A O 1
ATOM 717 N N . GLY A 1 89 ? 19.562 13.106 -1.416 1.00 72.50 89 GLY A N 1
ATOM 718 C CA . GLY A 1 89 ? 19.544 12.643 -0.021 1.00 72.50 89 GLY A CA 1
ATOM 719 C C . GLY A 1 89 ? 19.045 13.688 0.990 1.00 72.50 89 GLY A C 1
ATOM 720 O O . GLY A 1 89 ? 19.033 13.436 2.195 1.00 72.50 89 GLY A O 1
ATOM 721 N N . GLU A 1 90 ? 18.580 14.853 0.527 1.00 70.62 90 GLU A N 1
ATOM 722 C CA . GLU A 1 90 ? 18.194 15.987 1.385 1.00 70.62 90 GLU A CA 1
ATOM 723 C C . GLU A 1 90 ? 16.910 15.753 2.203 1.00 70.62 90 GLU A C 1
ATOM 725 O O . GLU A 1 90 ? 16.614 16.482 3.146 1.00 70.62 90 GLU A O 1
ATOM 730 N N . HIS A 1 91 ? 16.152 14.705 1.888 1.00 75.56 91 HIS A N 1
ATOM 731 C CA . HIS A 1 91 ? 14.877 14.364 2.522 1.00 75.56 91 HIS A CA 1
ATOM 732 C C . HIS A 1 91 ? 15.019 13.480 3.780 1.00 75.56 91 HIS A C 1
ATOM 734 O O . HIS A 1 91 ? 14.015 13.110 4.393 1.00 75.56 91 HIS A O 1
ATOM 740 N N . GLY A 1 92 ? 16.242 13.128 4.196 1.00 77.81 92 GLY A N 1
ATOM 741 C CA . GLY A 1 92 ? 16.469 12.333 5.411 1.00 77.81 92 GLY A CA 1
ATOM 742 C C . GLY A 1 92 ? 15.941 13.008 6.688 1.00 77.81 92 GLY A C 1
ATOM 743 O O . GLY A 1 92 ? 15.397 12.343 7.572 1.00 77.81 92 GLY A O 1
ATOM 744 N N . SER A 1 93 ? 16.029 14.339 6.766 1.00 79.94 93 SER A N 1
ATOM 745 C CA . SER A 1 93 ? 15.452 15.137 7.859 1.00 79.94 93 SER A CA 1
ATOM 746 C C . SER A 1 93 ? 13.919 15.071 7.877 1.00 79.94 93 SER A C 1
ATOM 748 O O . SER A 1 93 ? 13.321 14.915 8.943 1.00 79.94 93 SER A O 1
ATOM 750 N N . ASP A 1 94 ? 13.281 15.108 6.706 1.00 82.94 94 ASP A N 1
ATOM 751 C CA . ASP A 1 94 ? 11.829 14.981 6.567 1.00 82.94 94 ASP A CA 1
ATOM 752 C C . ASP A 1 94 ? 11.345 13.588 6.990 1.00 82.94 94 ASP A C 1
ATOM 754 O O . ASP A 1 94 ? 10.345 13.462 7.697 1.00 82.94 94 ASP A O 1
ATOM 758 N N . LEU A 1 95 ? 12.076 12.530 6.622 1.00 81.62 95 LEU A N 1
ATOM 759 C CA . LEU A 1 95 ? 11.793 11.159 7.059 1.00 81.62 95 LEU A CA 1
ATOM 760 C C . LEU A 1 95 ? 11.841 11.015 8.584 1.00 81.62 95 LEU A C 1
ATOM 762 O O . LEU A 1 95 ? 10.954 10.395 9.183 1.00 81.62 95 LEU A O 1
ATOM 766 N N . GLN A 1 96 ? 12.848 11.617 9.216 1.00 83.81 96 GLN A N 1
ATOM 767 C CA . GLN A 1 96 ? 12.971 11.643 10.669 1.00 83.81 96 GLN A CA 1
ATOM 768 C C . GLN A 1 96 ? 11.781 12.377 11.310 1.00 83.81 96 GLN A C 1
ATOM 770 O O . GLN A 1 96 ? 11.125 11.829 12.200 1.00 83.81 96 GLN A O 1
ATOM 775 N N . ALA A 1 97 ? 11.421 13.555 10.794 1.00 84.81 97 ALA A N 1
ATOM 776 C CA . ALA A 1 97 ? 10.269 14.323 11.267 1.00 84.81 97 ALA A CA 1
ATOM 777 C C . ALA A 1 97 ? 8.939 13.561 11.101 1.00 84.81 97 ALA A C 1
ATOM 779 O O . ALA A 1 97 ? 8.073 13.597 11.981 1.00 84.81 97 ALA A O 1
ATOM 780 N N . LEU A 1 98 ? 8.767 12.818 10.002 1.00 84.94 98 LEU A N 1
ATOM 781 C CA . LEU A 1 98 ? 7.606 11.950 9.792 1.00 84.94 98 LEU A CA 1
ATOM 782 C C . LEU A 1 98 ? 7.544 10.817 10.822 1.00 84.94 98 LEU A C 1
ATOM 784 O O . LEU A 1 98 ? 6.461 10.508 11.327 1.00 84.94 98 LEU A O 1
ATOM 788 N N . SER A 1 99 ? 8.686 10.210 11.151 1.00 85.75 99 SER A N 1
ATOM 789 C CA . SER A 1 99 ? 8.780 9.161 12.171 1.00 85.75 99 SER A CA 1
ATOM 790 C C . SER A 1 99 ? 8.401 9.678 13.563 1.00 85.75 99 SER A C 1
ATOM 792 O O . SER A 1 99 ? 7.618 9.049 14.285 1.00 85.75 99 SER A O 1
ATOM 794 N N . GLU A 1 100 ? 8.874 10.872 13.919 1.00 86.56 100 GLU A N 1
ATOM 795 C CA . GLU A 1 100 ? 8.525 11.548 15.171 1.00 86.56 100 GLU A CA 1
ATOM 796 C C . GLU A 1 100 ? 7.027 11.878 15.231 1.00 86.56 100 GLU A C 1
ATOM 798 O O . GLU A 1 100 ? 6.341 11.535 16.199 1.00 86.56 100 GLU A O 1
ATOM 803 N N . ALA A 1 101 ? 6.472 12.448 14.158 1.00 85.31 101 ALA A N 1
ATOM 804 C CA . ALA A 1 101 ? 5.049 12.766 14.072 1.00 85.31 101 ALA A CA 1
ATOM 805 C C . ALA A 1 101 ? 4.148 11.516 14.143 1.00 85.31 101 ALA A C 1
ATOM 807 O O . ALA A 1 101 ? 3.071 11.546 14.756 1.00 85.31 101 ALA A O 1
ATOM 808 N N . ALA A 1 102 ? 4.578 10.407 13.535 1.00 84.88 102 ALA A N 1
ATOM 809 C CA . ALA A 1 102 ? 3.893 9.120 13.610 1.00 84.88 102 ALA A CA 1
ATOM 810 C C . ALA A 1 102 ? 3.902 8.563 15.043 1.00 84.88 102 ALA A C 1
ATOM 812 O O . ALA A 1 102 ? 2.866 8.111 15.540 1.00 84.88 102 ALA A O 1
ATOM 813 N N . SER A 1 103 ? 5.038 8.674 15.736 1.00 85.81 103 SER A N 1
ATOM 814 C CA . SER A 1 103 ? 5.186 8.255 17.133 1.00 85.81 103 SER A CA 1
ATOM 815 C C . SER A 1 103 ? 4.245 9.038 18.054 1.00 85.81 103 SER A C 1
ATOM 817 O O . SER A 1 103 ? 3.493 8.440 18.821 1.00 85.81 103 SER A O 1
ATOM 819 N N . ILE A 1 104 ? 4.170 10.366 17.900 1.00 83.06 104 ILE A N 1
ATOM 820 C CA . ILE A 1 104 ? 3.227 11.220 18.649 1.00 83.06 104 ILE A CA 1
ATOM 821 C C . ILE A 1 104 ? 1.772 10.807 18.379 1.00 83.06 104 ILE A C 1
ATOM 823 O O . ILE A 1 104 ? 0.952 10.716 19.296 1.00 83.06 104 ILE A O 1
ATOM 827 N N . SER A 1 105 ? 1.444 10.518 17.117 1.00 79.62 105 SER A N 1
ATOM 828 C CA . SER A 1 105 ? 0.083 10.165 16.697 1.00 79.62 105 SER A CA 1
ATOM 829 C C . SER A 1 105 ? -0.392 8.805 17.223 1.00 79.62 105 SER A C 1
ATOM 831 O O . SER A 1 105 ? -1.602 8.598 17.327 1.00 79.62 105 SER A O 1
ATOM 833 N N . ASN A 1 106 ? 0.525 7.898 17.575 1.00 71.06 106 ASN A N 1
ATOM 834 C CA . ASN A 1 106 ? 0.202 6.631 18.238 1.00 71.06 106 ASN A CA 1
ATOM 835 C C . ASN A 1 106 ? -0.171 6.804 19.721 1.00 71.06 106 ASN A C 1
ATOM 837 O O . ASN A 1 106 ? -0.887 5.961 20.254 1.00 71.06 106 ASN A O 1
ATOM 841 N N . HIS A 1 107 ? 0.269 7.881 20.380 1.00 66.94 107 HIS A N 1
ATOM 842 C CA . HIS A 1 107 ? 0.021 8.116 21.809 1.00 66.94 107 HIS A CA 1
ATOM 843 C C . HIS A 1 107 ? -1.180 9.032 22.099 1.00 66.94 107 HIS A C 1
ATOM 845 O O . HIS A 1 107 ? -1.651 9.088 23.233 1.00 66.94 107 HIS A O 1
ATOM 851 N N . GLN A 1 108 ? -1.715 9.742 21.100 1.00 59.53 108 GLN A N 1
ATOM 852 C CA . GLN A 1 108 ? -2.901 10.584 21.279 1.00 59.53 108 GLN A CA 1
ATOM 853 C C . GLN A 1 108 ? -4.200 9.780 21.134 1.00 59.53 108 GLN A C 1
ATOM 855 O O . GLN A 1 108 ? -4.772 9.668 20.049 1.00 59.53 108 GLN A O 1
ATOM 860 N N . SER A 1 109 ? -4.700 9.284 22.265 1.00 48.72 109 SER A N 1
ATOM 861 C CA . SER A 1 109 ? -6.032 8.685 22.427 1.00 48.72 109 SER A CA 1
ATOM 862 C C . SER A 1 109 ? -7.094 9.674 22.938 1.00 48.72 109 SER A C 1
ATOM 864 O O . SER A 1 109 ? -8.104 9.249 23.495 1.00 48.72 109 SER A O 1
ATOM 866 N N . HIS A 1 110 ? -6.892 10.990 22.794 1.00 43.03 110 HIS A N 1
ATOM 867 C CA . HIS A 1 110 ? -7.833 11.987 23.316 1.00 43.03 110 HIS A CA 1
ATOM 868 C C . HIS A 1 110 ? -8.738 12.586 22.237 1.00 43.03 110 HIS A C 1
ATOM 870 O O . HIS A 1 110 ? -8.285 13.216 21.279 1.00 43.03 110 HIS A O 1
ATOM 876 N N . GLU A 1 111 ? -10.044 12.411 22.452 1.00 46.47 111 GLU A N 1
ATOM 877 C CA . GLU A 1 111 ? -11.133 13.110 21.778 1.00 46.47 111 GLU A CA 1
ATOM 878 C C . GLU A 1 111 ? -10.908 14.629 21.816 1.00 46.47 111 GLU A C 1
ATOM 880 O O . GLU A 1 111 ? -11.237 15.305 22.789 1.00 46.47 111 GLU A O 1
ATOM 885 N N . THR A 1 112 ? -10.394 15.202 20.731 1.00 39.25 112 THR A N 1
ATOM 886 C CA . THR A 1 112 ? -10.596 16.624 20.461 1.00 39.25 112 THR A CA 1
ATOM 887 C C . THR A 1 112 ? -11.829 16.747 19.579 1.00 39.25 112 THR A C 1
ATOM 889 O O . THR A 1 112 ? -11.818 16.444 18.386 1.00 39.25 112 THR A O 1
ATOM 892 N N . LYS A 1 113 ? -12.942 17.164 20.195 1.00 47.59 113 LYS A N 1
ATOM 893 C CA . LYS A 1 113 ? -14.120 17.667 19.481 1.00 47.59 113 LYS A CA 1
ATOM 894 C C . LYS A 1 113 ? -13.671 18.873 18.653 1.00 47.59 113 LYS A C 1
ATOM 896 O O . LYS A 1 113 ? -13.589 19.975 19.182 1.00 47.59 113 LYS A O 1
ATOM 901 N N . SER A 1 114 ? -13.351 18.663 17.379 1.00 43.69 114 SER A N 1
ATOM 902 C CA . SER A 1 114 ? -13.065 19.747 16.442 1.00 43.69 114 SER A CA 1
ATOM 903 C C . SER A 1 114 ? -14.085 19.759 15.312 1.00 43.69 114 SER A C 1
ATOM 905 O O . SER A 1 114 ? -14.448 18.741 14.724 1.00 43.69 114 SER A O 1
ATOM 907 N N . THR A 1 115 ? -14.601 20.957 15.107 1.00 41.47 115 THR A N 1
ATOM 908 C CA . THR A 1 115 ? -15.759 21.363 14.329 1.00 41.47 115 THR A CA 1
ATOM 909 C C . THR A 1 115 ? -15.634 21.011 12.841 1.00 41.47 115 THR A C 1
ATOM 911 O O . THR A 1 115 ? -14.621 21.287 12.211 1.00 41.47 115 THR A O 1
ATOM 914 N N . ARG A 1 116 ? -16.707 20.415 12.297 1.00 44.72 116 ARG A N 1
ATOM 915 C CA . ARG A 1 116 ? -17.131 20.337 10.880 1.00 44.72 116 ARG A CA 1
ATOM 916 C C . ARG A 1 116 ? -16.060 20.601 9.796 1.00 44.72 116 ARG A C 1
ATOM 918 O O . ARG A 1 116 ? -15.912 21.738 9.373 1.00 44.72 116 ARG A O 1
ATOM 925 N N . MET A 1 117 ? -15.496 19.529 9.224 1.00 37.41 117 MET A N 1
ATOM 926 C CA . MET A 1 117 ? -15.179 19.389 7.784 1.00 37.41 117 MET A CA 1
ATOM 927 C C . MET A 1 117 ? -15.283 17.893 7.398 1.00 37.41 117 MET A C 1
ATOM 929 O O . MET A 1 117 ? -14.758 17.068 8.145 1.00 37.41 117 MET A O 1
ATOM 933 N N . PRO A 1 118 ? -15.925 17.480 6.283 1.00 44.25 118 PRO A N 1
ATOM 934 C CA . PRO A 1 118 ? -16.292 16.071 6.090 1.00 44.25 118 PRO A CA 1
ATOM 935 C C . PRO A 1 118 ? -15.222 15.150 5.473 1.00 44.25 118 PRO A C 1
ATOM 937 O O . PRO A 1 118 ? -15.540 13.990 5.228 1.00 44.25 118 PRO A O 1
ATOM 940 N N . HIS A 1 119 ? -13.986 15.593 5.187 1.00 51.28 119 HIS A N 1
ATOM 941 C CA . HIS A 1 119 ? -13.109 14.782 4.315 1.00 51.28 119 HIS A CA 1
ATOM 942 C C . HIS A 1 119 ? -11.613 14.668 4.661 1.00 51.28 119 HIS A C 1
ATOM 944 O O . HIS A 1 119 ? -10.897 13.930 3.986 1.00 51.28 119 HIS A O 1
ATOM 950 N N . ALA A 1 120 ? -11.119 15.321 5.716 1.00 49.62 120 ALA A N 1
ATOM 951 C CA . ALA A 1 120 ? -9.705 15.229 6.094 1.00 49.62 120 ALA A CA 1
ATOM 952 C C . ALA A 1 120 ? -9.554 14.963 7.593 1.00 49.62 120 ALA A C 1
ATOM 954 O O . ALA A 1 120 ? -9.955 15.780 8.421 1.00 49.62 120 ALA A O 1
ATOM 955 N N . THR A 1 121 ? -8.959 13.823 7.947 1.00 53.38 121 THR A N 1
ATOM 956 C CA . THR A 1 121 ? -8.527 13.567 9.326 1.00 53.38 121 THR A CA 1
ATOM 957 C C . THR A 1 121 ? -7.115 14.126 9.447 1.00 53.38 121 THR A C 1
ATOM 959 O O . THR A 1 121 ? -6.217 13.658 8.752 1.00 53.38 121 THR A O 1
ATOM 962 N N . ARG A 1 122 ? -6.898 15.141 10.293 1.00 54.34 122 ARG A N 1
ATOM 963 C CA . ARG A 1 122 ? -5.540 15.633 10.568 1.00 54.34 122 ARG A CA 1
ATOM 964 C C . ARG A 1 122 ? -4.781 14.558 11.355 1.00 54.34 122 ARG A C 1
ATOM 966 O O . ARG A 1 122 ? -5.008 14.385 12.548 1.00 54.34 122 ARG A O 1
ATOM 973 N N . LEU A 1 123 ? -3.935 13.802 10.667 1.00 53.03 123 LEU A N 1
ATOM 974 C CA . LEU A 1 123 ? -2.950 12.882 11.236 1.00 53.03 123 LEU A CA 1
ATOM 975 C C . LEU A 1 123 ? -1.586 13.460 10.838 1.00 53.03 123 LEU A C 1
ATOM 977 O O . LEU A 1 123 ? -1.430 13.833 9.688 1.00 53.03 123 LEU A O 1
ATOM 981 N N . GLY A 1 124 ? -0.614 13.573 11.741 1.00 55.19 124 GLY A N 1
ATOM 982 C CA . GLY A 1 124 ? 0.707 14.106 11.374 1.00 55.19 124 GLY A CA 1
ATOM 983 C C . GLY A 1 124 ? 0.722 15.568 10.875 1.00 55.19 124 GLY A C 1
ATOM 984 O O . GLY A 1 124 ? -0.218 16.324 11.143 1.00 55.19 124 GLY A O 1
ATOM 985 N N . PRO A 1 125 ? 1.796 15.988 10.173 1.00 57.41 125 PRO A N 1
ATOM 986 C CA . PRO A 1 125 ? 1.993 17.380 9.751 1.00 57.41 125 PRO A CA 1
ATOM 987 C C . PRO A 1 125 ? 1.073 17.819 8.599 1.00 57.41 125 PRO A C 1
ATOM 989 O O . PRO A 1 125 ? 0.958 19.015 8.333 1.00 57.41 125 PRO A O 1
ATOM 992 N N . PHE A 1 126 ? 0.378 16.884 7.940 1.00 60.22 126 PHE A N 1
ATOM 993 C CA . PHE A 1 126 ? -0.457 17.157 6.770 1.00 60.22 126 PHE A CA 1
ATOM 994 C C . PHE A 1 126 ? -1.886 16.618 6.947 1.00 60.22 126 PHE A C 1
ATOM 996 O O . PHE A 1 126 ? -2.099 15.600 7.602 1.00 60.22 126 PHE A O 1
ATOM 1003 N N . PRO A 1 127 ? -2.911 17.261 6.363 1.00 60.47 127 PRO A N 1
ATOM 1004 C CA . PRO A 1 127 ? -4.238 16.665 6.299 1.00 60.47 127 PRO A CA 1
ATOM 1005 C C . PRO A 1 127 ? -4.193 15.434 5.385 1.00 60.47 127 PRO A C 1
ATOM 1007 O O . PRO A 1 127 ? -4.115 15.574 4.166 1.00 60.47 127 PRO A O 1
ATOM 1010 N N . PHE A 1 128 ? -4.266 14.230 5.957 1.00 67.44 128 PHE A N 1
ATOM 1011 C CA . PHE A 1 128 ? -4.420 13.024 5.148 1.00 67.44 128 PHE A CA 1
ATOM 1012 C C . PHE A 1 128 ? -5.862 12.903 4.676 1.00 67.44 128 PHE A C 1
ATOM 1014 O O . PHE A 1 128 ? -6.819 12.956 5.464 1.00 67.44 128 PHE A O 1
ATOM 1021 N N . THR A 1 129 ? -6.013 12.745 3.367 1.00 69.44 129 THR A N 1
ATOM 1022 C CA . THR A 1 129 ? -7.313 12.518 2.748 1.00 69.44 129 THR A CA 1
ATOM 1023 C C . THR A 1 129 ? -7.622 11.028 2.717 1.00 69.44 129 THR A C 1
ATOM 1025 O O . THR A 1 129 ? -6.728 10.178 2.729 1.00 69.44 129 THR A O 1
ATOM 1028 N N . THR A 1 130 ? -8.909 10.684 2.657 1.00 73.25 130 THR A N 1
ATOM 1029 C CA . THR A 1 130 ? -9.305 9.285 2.426 1.00 73.25 130 THR A CA 1
ATOM 1030 C C . THR A 1 130 ? -8.722 8.740 1.116 1.00 73.25 130 THR A C 1
ATOM 1032 O O . THR A 1 130 ? -8.274 7.596 1.085 1.00 73.25 130 THR A O 1
ATOM 1035 N N . THR A 1 131 ? -8.589 9.604 0.107 1.00 83.44 131 THR A N 1
ATOM 1036 C CA . THR A 1 131 ? -7.955 9.323 -1.183 1.00 83.44 131 THR A CA 1
ATOM 1037 C C . THR A 1 131 ? -6.500 8.872 -1.054 1.00 83.44 131 THR A C 1
ATOM 1039 O O . THR A 1 131 ? -6.097 7.936 -1.739 1.00 83.44 131 THR A O 1
ATOM 1042 N N . ASP A 1 132 ? -5.706 9.486 -0.170 1.00 87.38 132 ASP A N 1
ATOM 1043 C CA . ASP A 1 132 ? -4.303 9.091 0.028 1.00 87.38 132 ASP A CA 1
ATOM 1044 C C . ASP A 1 132 ? -4.210 7.656 0.574 1.00 87.38 132 ASP A C 1
ATOM 1046 O O . ASP A 1 132 ? -3.431 6.838 0.091 1.00 87.38 132 ASP A O 1
ATOM 1050 N N . MET A 1 133 ? -5.072 7.305 1.531 1.00 89.94 133 MET A N 1
ATOM 1051 C CA . MET A 1 133 ? -5.132 5.949 2.094 1.00 89.94 133 MET A CA 1
ATOM 1052 C C . MET A 1 133 ? -5.661 4.915 1.096 1.00 89.94 133 MET A C 1
ATOM 1054 O O . MET A 1 133 ? -5.287 3.741 1.160 1.00 89.94 133 MET A O 1
ATOM 1058 N N . ASP A 1 134 ? -6.534 5.330 0.180 1.00 88.75 134 ASP A N 1
ATOM 1059 C CA . ASP A 1 134 ? -7.000 4.475 -0.907 1.00 88.75 134 ASP A CA 1
ATOM 1060 C C . ASP A 1 134 ? -5.886 4.210 -1.920 1.00 88.75 134 ASP A C 1
ATOM 1062 O O . ASP A 1 134 ? -5.736 3.065 -2.343 1.00 88.75 134 ASP A O 1
ATOM 1066 N N . LYS A 1 135 ? -5.032 5.201 -2.213 1.00 93.44 135 LYS A N 1
ATOM 1067 C CA . LYS A 1 135 ? -3.817 4.990 -3.014 1.00 93.44 135 LYS A CA 1
ATOM 1068 C C . LYS A 1 135 ? -2.883 3.974 -2.364 1.00 93.44 135 LYS A C 1
ATOM 1070 O O . LYS A 1 135 ? -2.505 3.024 -3.036 1.00 93.44 135 LYS A O 1
ATOM 1075 N N . VAL A 1 136 ? -2.595 4.096 -1.062 1.00 95.00 136 VAL A N 1
ATOM 1076 C CA . VAL A 1 136 ? -1.754 3.110 -0.348 1.00 95.00 136 VAL A CA 1
ATOM 1077 C C . VAL A 1 136 ? -2.346 1.701 -0.448 1.00 95.00 136 VAL A C 1
ATOM 1079 O O . VAL A 1 136 ? -1.634 0.737 -0.723 1.00 95.00 136 VAL A O 1
ATOM 1082 N N . ARG A 1 137 ? -3.667 1.560 -0.277 1.00 94.06 137 ARG A N 1
ATOM 1083 C CA . ARG A 1 137 ? -4.340 0.259 -0.414 1.00 94.06 137 ARG A CA 1
ATOM 1084 C C . ARG A 1 137 ? -4.238 -0.290 -1.837 1.00 94.06 137 ARG A C 1
ATOM 1086 O O . ARG A 1 137 ? -4.038 -1.490 -1.998 1.00 94.06 137 ARG A O 1
ATOM 1093 N N . SER A 1 138 ? -4.387 0.560 -2.849 1.00 95.88 138 SER A N 1
ATOM 1094 C CA . SER A 1 138 ? -4.201 0.172 -4.249 1.00 95.88 138 SER A CA 1
ATOM 1095 C C . SER A 1 138 ? -2.763 -0.261 -4.523 1.00 95.88 138 SER A C 1
ATOM 1097 O O . SER A 1 138 ? -2.572 -1.282 -5.167 1.00 95.88 138 SER A O 1
ATOM 1099 N N . THR A 1 139 ? -1.764 0.418 -3.956 1.00 96.38 139 THR A N 1
ATOM 1100 C CA . THR A 1 139 ? -0.357 0.003 -4.048 1.00 96.38 139 THR A CA 1
ATOM 1101 C C . THR A 1 139 ? -0.135 -1.385 -3.442 1.00 96.38 139 THR A C 1
ATOM 1103 O O . THR A 1 139 ? 0.473 -2.234 -4.083 1.00 96.38 139 THR A O 1
ATOM 1106 N N . LEU A 1 140 ? -0.689 -1.668 -2.257 1.00 96.44 140 LEU A N 1
ATOM 1107 C CA . LEU A 1 140 ? -0.613 -3.009 -1.654 1.00 96.44 140 LEU A CA 1
ATOM 1108 C C . LEU A 1 140 ? -1.265 -4.087 -2.536 1.00 96.44 140 LEU A C 1
ATOM 1110 O O . LEU A 1 140 ? -0.745 -5.193 -2.647 1.00 96.44 140 LEU A O 1
ATOM 1114 N N . LYS A 1 141 ? -2.384 -3.770 -3.197 1.00 95.81 141 LYS A N 1
ATOM 1115 C CA . LYS A 1 141 ? -3.019 -4.683 -4.163 1.00 95.81 141 LYS A CA 1
ATOM 1116 C C . LYS A 1 141 ? -2.178 -4.874 -5.424 1.00 95.81 141 LYS A C 1
ATOM 1118 O O . LYS A 1 141 ? -2.151 -5.978 -5.955 1.00 95.81 141 LYS A O 1
ATOM 1123 N N . GLN A 1 142 ? -1.480 -3.833 -5.875 1.00 96.75 142 GLN A N 1
ATOM 1124 C CA . GLN A 1 142 ? -0.587 -3.912 -7.027 1.00 96.75 142 GLN A CA 1
ATOM 1125 C C . GLN A 1 142 ? 0.551 -4.910 -6.777 1.00 96.75 142 GLN A C 1
ATOM 1127 O O . GLN A 1 142 ? 0.862 -5.692 -7.666 1.00 96.75 142 GLN A O 1
ATOM 1132 N N . PHE A 1 143 ? 1.097 -4.972 -5.554 1.00 95.62 143 PHE A N 1
ATOM 1133 C CA . PHE A 1 143 ? 2.064 -6.015 -5.187 1.00 95.62 143 PHE A CA 1
ATOM 1134 C C . PHE A 1 143 ? 1.493 -7.427 -5.343 1.00 95.62 143 PHE A C 1
ATOM 1136 O O . PHE A 1 143 ? 2.163 -8.294 -5.891 1.00 95.62 143 PHE A O 1
ATOM 1143 N N . ALA A 1 144 ? 0.250 -7.660 -4.913 1.00 95.06 144 ALA A N 1
ATOM 1144 C CA . ALA A 1 144 ? -0.386 -8.962 -5.093 1.00 95.06 144 ALA A CA 1
ATOM 1145 C C . ALA A 1 144 ? -0.581 -9.302 -6.583 1.00 95.06 144 ALA A C 1
ATOM 1147 O O . ALA A 1 144 ? -0.286 -10.418 -7.005 1.00 95.06 144 ALA A O 1
ATOM 1148 N N . ARG A 1 145 ? -1.026 -8.338 -7.393 1.00 95.50 145 ARG A N 1
ATOM 1149 C CA . ARG A 1 145 ? -1.208 -8.523 -8.839 1.00 95.50 145 ARG A CA 1
ATOM 1150 C C . ARG A 1 145 ? 0.116 -8.827 -9.548 1.00 95.50 145 ARG A C 1
ATOM 1152 O O . ARG A 1 145 ? 0.210 -9.804 -10.287 1.00 95.50 145 ARG A O 1
ATOM 1159 N N . ASP A 1 146 ? 1.134 -8.003 -9.329 1.00 94.94 146 ASP A N 1
ATOM 1160 C CA . ASP A 1 146 ? 2.357 -8.046 -10.136 1.00 94.94 146 ASP A CA 1
ATOM 1161 C C . ASP A 1 146 ? 3.409 -9.020 -9.602 1.00 94.94 146 ASP A C 1
ATOM 1163 O O . ASP A 1 146 ? 4.154 -9.588 -10.393 1.00 94.94 146 ASP A O 1
ATOM 1167 N N . TRP A 1 147 ? 3.450 -9.250 -8.288 1.00 94.88 147 TRP A N 1
ATOM 1168 C CA . TRP A 1 147 ? 4.569 -9.922 -7.614 1.00 94.88 147 TRP A CA 1
ATOM 1169 C C . TRP A 1 147 ? 4.142 -11.061 -6.685 1.00 94.88 147 TRP A C 1
ATOM 1171 O O . TRP A 1 147 ? 4.900 -11.457 -5.803 1.00 94.88 147 TRP A O 1
ATOM 1181 N N . SER A 1 148 ? 2.923 -11.582 -6.836 1.00 93.81 148 SER A N 1
ATOM 1182 C CA . SER A 1 148 ? 2.488 -12.761 -6.085 1.00 93.81 148 SER A CA 1
ATOM 1183 C C . SER A 1 148 ? 1.902 -13.835 -6.986 1.00 93.81 148 SER A C 1
ATOM 1185 O O . SER A 1 148 ? 1.411 -13.545 -8.081 1.00 93.81 148 SER A O 1
ATOM 1187 N N . GLU A 1 149 ? 1.890 -15.062 -6.476 1.00 94.06 149 GLU A N 1
ATOM 1188 C CA . GLU A 1 149 ? 1.264 -16.208 -7.134 1.00 94.06 149 GLU A CA 1
ATOM 1189 C C . GLU A 1 149 ? -0.231 -15.984 -7.386 1.00 94.06 149 GLU A C 1
ATOM 1191 O O . GLU A 1 149 ? -0.746 -16.265 -8.462 1.00 94.06 149 GLU A O 1
ATOM 1196 N N . VAL A 1 150 ? -0.933 -15.357 -6.436 1.00 95.12 150 VAL A N 1
ATOM 1197 C CA . VAL A 1 150 ? -2.369 -15.053 -6.566 1.00 95.12 150 VAL A CA 1
ATOM 1198 C C . VAL A 1 150 ? -2.653 -14.140 -7.768 1.00 95.12 150 VAL A C 1
ATOM 1200 O O . VAL A 1 150 ? -3.748 -14.171 -8.322 1.00 95.12 150 VAL A O 1
ATOM 1203 N N . GLY A 1 151 ? -1.675 -13.334 -8.190 1.00 94.94 151 GLY A N 1
ATOM 1204 C CA . GLY A 1 151 ? -1.784 -12.468 -9.362 1.00 94.94 151 GLY A CA 1
ATOM 1205 C C . GLY A 1 151 ? -1.455 -13.141 -10.699 1.00 94.94 151 GLY A C 1
ATOM 1206 O O . GLY A 1 151 ? -1.626 -12.502 -11.735 1.00 94.94 151 GLY A O 1
ATOM 1207 N N . ALA A 1 152 ? -0.980 -14.393 -10.713 1.00 91.38 152 ALA A N 1
ATOM 1208 C CA . ALA A 1 152 ? -0.462 -15.047 -11.918 1.00 91.38 152 ALA A CA 1
ATOM 1209 C C . ALA A 1 152 ? -1.504 -15.143 -13.042 1.00 91.38 152 ALA A C 1
ATOM 1211 O O . ALA A 1 152 ? -1.210 -14.794 -14.185 1.00 91.38 152 ALA A O 1
ATOM 1212 N N . GLU A 1 153 ? -2.742 -15.527 -12.716 1.00 94.75 153 GLU A N 1
ATOM 1213 C CA . GLU A 1 153 ? -3.843 -15.593 -13.685 1.00 94.75 153 GLU A CA 1
ATOM 1214 C C . GLU A 1 153 ? -4.137 -14.215 -14.304 1.00 94.75 153 GLU A C 1
ATOM 1216 O O . GLU A 1 153 ? -4.263 -14.077 -15.521 1.00 94.75 153 GLU A O 1
ATOM 1221 N N . GLU A 1 154 ? -4.167 -13.161 -13.484 1.00 95.25 154 GLU A N 1
ATOM 1222 C CA . GLU A 1 154 ? -4.415 -11.794 -13.947 1.00 95.25 154 GLU A CA 1
ATOM 1223 C C . GLU A 1 154 ? -3.276 -11.282 -14.843 1.00 95.25 154 GLU A C 1
ATOM 1225 O O . GLU A 1 154 ? -3.536 -10.653 -15.874 1.00 95.25 154 GLU A O 1
ATOM 1230 N N . ARG A 1 155 ? -2.016 -11.600 -14.504 1.00 94.50 155 ARG A N 1
ATOM 1231 C CA . ARG A 1 155 ? -0.848 -11.310 -15.353 1.00 94.50 155 ARG A CA 1
ATOM 1232 C C . ARG A 1 155 ? -0.897 -12.081 -16.665 1.00 94.50 155 ARG A C 1
ATOM 1234 O O . ARG A 1 155 ? -0.602 -11.499 -17.703 1.00 94.50 155 ARG A O 1
ATOM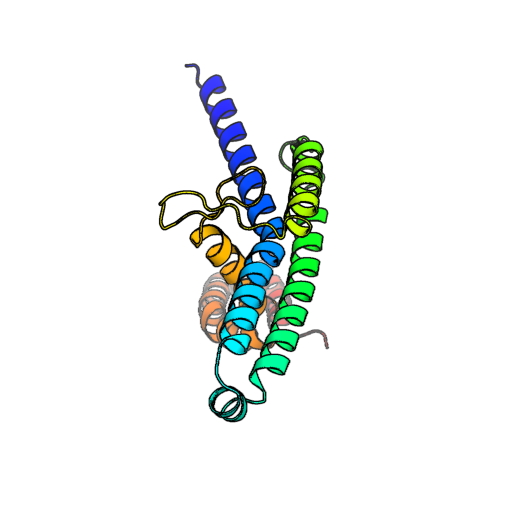 1241 N N . ALA A 1 156 ? -1.301 -13.349 -16.655 1.00 90.94 156 ALA A N 1
ATOM 1242 C CA . ALA A 1 156 ? -1.457 -14.127 -17.878 1.00 90.94 156 ALA A CA 1
ATOM 1243 C C . ALA A 1 156 ? -2.518 -13.504 -18.797 1.00 90.94 156 ALA A C 1
ATOM 1245 O O . ALA A 1 156 ? -2.280 -13.347 -19.986 1.00 90.94 156 ALA A O 1
ATOM 1246 N N . ILE A 1 157 ? -3.653 -13.058 -18.258 1.00 95.50 157 ILE A N 1
ATOM 1247 C CA . ILE A 1 157 ? -4.701 -12.406 -19.059 1.00 95.50 157 ILE A CA 1
ATOM 1248 C C . ILE A 1 157 ? -4.233 -11.0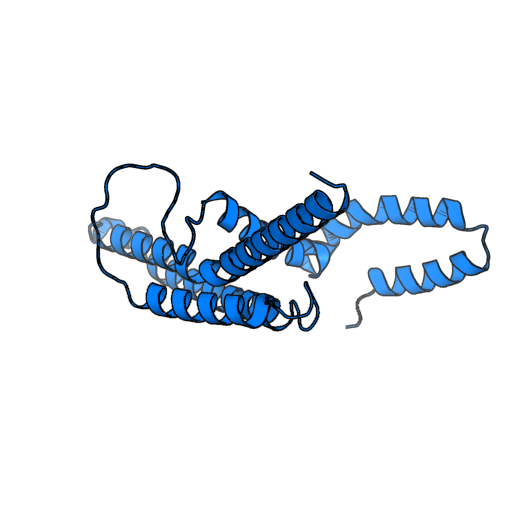45 -19.600 1.00 95.50 157 ILE A C 1
ATOM 1250 O O . ILE A 1 157 ? -4.524 -10.699 -20.744 1.00 95.50 157 ILE A O 1
ATOM 1254 N N . CYS A 1 158 ? -3.524 -10.258 -18.786 1.00 94.44 158 CYS A N 1
ATOM 1255 C CA . CYS A 1 158 ? -3.204 -8.865 -19.106 1.00 94.44 158 CYS A CA 1
ATOM 1256 C C . CYS A 1 158 ? -1.877 -8.685 -19.862 1.00 94.44 158 CYS A C 1
ATOM 1258 O O . CYS A 1 158 ? -1.801 -7.869 -20.778 1.00 94.44 158 CYS A O 1
ATOM 1260 N N . TYR A 1 159 ? -0.818 -9.392 -19.461 1.00 92.88 159 TYR A N 1
ATOM 1261 C CA . TYR A 1 159 ? 0.540 -9.207 -19.982 1.00 92.88 159 TYR A CA 1
ATOM 1262 C C . TYR A 1 159 ? 0.855 -10.163 -21.129 1.00 92.88 159 TYR A C 1
ATOM 1264 O O . TYR A 1 159 ? 1.504 -9.741 -22.084 1.00 92.88 159 TYR A O 1
ATOM 1272 N N . LYS A 1 160 ? 0.358 -11.409 -21.098 1.00 87.69 160 LYS A N 1
ATOM 1273 C CA . LYS A 1 160 ? 0.654 -12.402 -22.146 1.00 87.69 160 LYS A CA 1
ATOM 1274 C C . LYS A 1 160 ? 0.295 -11.917 -23.557 1.00 87.69 160 LYS A C 1
ATOM 1276 O O . LYS A 1 160 ? 1.169 -12.028 -24.409 1.00 87.69 160 LYS A O 1
ATOM 1281 N N . PRO A 1 161 ? -0.886 -11.313 -23.829 1.00 94.44 161 PRO A N 1
ATOM 1282 C CA . PRO A 1 161 ? -1.209 -10.855 -25.183 1.00 94.44 161 PRO A CA 1
ATOM 1283 C C . PRO A 1 161 ? -0.258 -9.764 -25.684 1.00 94.44 161 PRO A C 1
ATOM 1285 O O . PRO A 1 161 ? 0.149 -9.776 -26.838 1.00 94.44 161 PRO A O 1
ATOM 1288 N N . VAL A 1 162 ? 0.134 -8.832 -24.808 1.00 93.69 162 VAL A N 1
ATOM 1289 C CA . VAL A 1 162 ? 1.073 -7.755 -25.158 1.00 93.69 162 VAL A CA 1
ATOM 1290 C C . VAL A 1 162 ? 2.457 -8.327 -25.447 1.00 93.69 162 VAL A C 1
ATOM 1292 O O . VAL A 1 162 ? 3.099 -7.941 -26.419 1.00 93.69 162 VAL A O 1
ATOM 1295 N N . ILE A 1 163 ? 2.912 -9.255 -24.608 1.00 88.00 163 ILE A N 1
ATOM 1296 C CA . ILE A 1 163 ? 4.222 -9.881 -24.755 1.00 88.00 163 ILE A CA 1
ATOM 1297 C C . ILE A 1 163 ? 4.273 -10.741 -26.022 1.00 88.00 163 ILE A C 1
ATOM 1299 O O . ILE A 1 163 ? 5.252 -10.656 -26.757 1.00 88.00 163 ILE A O 1
ATOM 1303 N N . ASP A 1 164 ? 3.223 -11.510 -26.314 1.00 88.00 164 ASP A N 1
ATOM 1304 C CA . ASP A 1 164 ? 3.141 -12.339 -27.520 1.00 88.00 164 ASP A CA 1
ATOM 1305 C C . ASP A 1 164 ? 3.261 -11.500 -28.794 1.00 88.00 164 ASP A C 1
ATOM 1307 O O . ASP A 1 164 ? 4.008 -11.869 -29.699 1.00 88.00 164 ASP A O 1
ATOM 1311 N N . GLU A 1 165 ? 2.613 -10.334 -28.838 1.00 92.81 165 GLU A N 1
ATOM 1312 C CA . GLU A 1 165 ? 2.736 -9.423 -29.979 1.00 92.81 165 GLU A CA 1
ATOM 1313 C C . GLU A 1 165 ? 4.137 -8.821 -30.104 1.00 92.81 165 GLU A C 1
ATOM 1315 O O . GLU A 1 165 ? 4.690 -8.734 -31.202 1.00 92.81 165 GLU A O 1
ATOM 1320 N N . VAL A 1 166 ? 4.763 -8.446 -28.985 1.00 89.12 166 VAL A N 1
ATOM 1321 C CA . VAL A 1 166 ? 6.159 -7.984 -28.995 1.00 89.12 166 VAL A CA 1
ATOM 1322 C C . VAL A 1 166 ? 7.076 -9.085 -29.539 1.00 89.12 166 VAL A C 1
ATOM 1324 O O . VAL A 1 166 ? 7.922 -8.824 -30.394 1.00 89.12 166 VAL A O 1
ATOM 1327 N N . VAL A 1 167 ? 6.893 -10.328 -29.097 1.00 86.00 167 VAL A N 1
ATOM 1328 C CA . VAL A 1 167 ? 7.686 -11.476 -29.556 1.00 86.00 167 VAL A CA 1
ATOM 1329 C C . VAL A 1 167 ? 7.487 -11.723 -31.047 1.00 86.00 167 VAL A C 1
ATOM 1331 O O . VAL A 1 167 ? 8.466 -11.892 -31.776 1.00 86.00 167 VAL A O 1
ATOM 1334 N N . GLU A 1 168 ? 6.245 -11.687 -31.522 1.00 87.19 168 GLU A N 1
ATOM 1335 C CA . GLU A 1 168 ? 5.907 -11.893 -32.928 1.00 87.19 168 GLU A CA 1
ATOM 1336 C C . GLU A 1 168 ? 6.526 -10.817 -33.835 1.00 87.19 168 GLU A C 1
ATOM 1338 O O . GLU A 1 168 ? 7.092 -11.146 -34.881 1.00 87.19 168 GLU A O 1
ATOM 1343 N N . ILE A 1 169 ? 6.506 -9.547 -33.416 1.00 89.81 169 ILE A N 1
ATOM 1344 C CA . ILE A 1 169 ? 7.121 -8.432 -34.155 1.00 89.81 169 ILE A CA 1
ATOM 1345 C C . ILE A 1 169 ? 8.645 -8.599 -34.251 1.00 89.81 169 ILE A C 1
ATOM 1347 O O . ILE A 1 169 ? 9.240 -8.341 -35.302 1.00 89.81 169 ILE A O 1
ATOM 1351 N N . PHE A 1 170 ? 9.297 -9.036 -33.171 1.00 86.94 170 PHE A N 1
ATOM 1352 C CA . PHE A 1 170 ? 10.759 -9.071 -33.084 1.00 86.94 170 PHE A CA 1
ATOM 1353 C C . PHE A 1 170 ? 11.397 -10.438 -33.368 1.00 86.94 170 PHE A C 1
ATOM 1355 O O . PHE A 1 170 ? 12.627 -10.532 -33.382 1.00 86.94 170 PHE A O 1
ATOM 1362 N N . LYS A 1 171 ? 10.623 -11.481 -33.694 1.00 82.94 171 LYS A N 1
ATOM 1363 C CA . LYS A 1 171 ? 11.140 -12.841 -33.966 1.00 82.94 171 LYS A CA 1
ATOM 1364 C C . LYS A 1 171 ? 12.204 -12.921 -35.065 1.00 82.94 171 LYS A C 1
ATOM 1366 O O . LYS A 1 171 ? 13.036 -13.824 -35.075 1.00 82.94 171 LYS A O 1
ATOM 1371 N N . HIS A 1 172 ? 12.198 -11.978 -36.006 1.00 83.25 172 HIS A N 1
ATOM 1372 C CA . HIS A 1 172 ? 13.169 -11.928 -37.103 1.00 83.25 172 HIS A CA 1
ATOM 1373 C C . HIS A 1 172 ? 14.512 -11.297 -36.699 1.00 83.25 172 HIS A C 1
ATOM 1375 O O . HIS A 1 172 ? 15.502 -11.418 -37.423 1.00 83.25 172 HIS A O 1
ATOM 1381 N N . VAL A 1 173 ? 14.579 -10.653 -35.532 1.00 84.62 173 VAL A N 1
ATOM 1382 C CA . VAL A 1 173 ? 15.799 -10.048 -34.998 1.00 84.62 173 VAL A CA 1
ATOM 1383 C C . VAL A 1 173 ? 16.527 -11.094 -34.148 1.00 84.62 173 VAL A C 1
ATOM 1385 O O . VAL A 1 173 ? 16.248 -11.252 -32.963 1.00 84.62 173 VAL A O 1
ATOM 1388 N N . ARG A 1 174 ? 17.485 -11.815 -34.756 1.00 69.56 174 ARG A N 1
ATOM 1389 C CA . ARG A 1 174 ? 18.215 -12.953 -34.140 1.00 69.56 174 ARG A CA 1
ATOM 1390 C C . ARG A 1 174 ? 18.696 -12.720 -32.701 1.00 69.56 174 ARG A C 1
ATOM 1392 O O . ARG A 1 174 ? 18.635 -13.639 -31.898 1.00 69.56 174 ARG A O 1
ATOM 1399 N N . TYR A 1 175 ? 19.184 -11.521 -32.380 1.00 67.75 175 TYR A N 1
ATOM 1400 C CA . TYR A 1 175 ? 19.673 -11.194 -31.034 1.00 67.75 175 TYR A CA 1
ATOM 1401 C C . TYR A 1 175 ? 18.534 -11.045 -30.010 1.00 67.75 175 TYR A C 1
ATOM 1403 O O . TYR A 1 175 ? 18.647 -11.508 -28.880 1.00 67.75 175 TYR A O 1
ATOM 1411 N N . VAL A 1 176 ? 17.415 -10.451 -30.426 1.00 69.50 176 VAL A N 1
ATOM 1412 C CA . VAL A 1 176 ? 16.249 -10.201 -29.567 1.00 69.50 176 VAL A CA 1
ATOM 1413 C C . VAL A 1 176 ? 15.464 -11.489 -29.326 1.00 69.50 176 VAL A C 1
ATOM 1415 O O . VAL A 1 176 ? 14.958 -11.689 -28.230 1.00 69.50 176 VAL A O 1
ATOM 1418 N N . SER A 1 177 ? 15.427 -12.404 -30.299 1.00 67.75 177 SER A N 1
ATOM 1419 C CA . SER A 1 177 ? 14.739 -13.693 -30.146 1.00 67.75 177 SER A CA 1
ATOM 1420 C C . SER A 1 177 ? 15.309 -14.552 -29.011 1.00 67.75 177 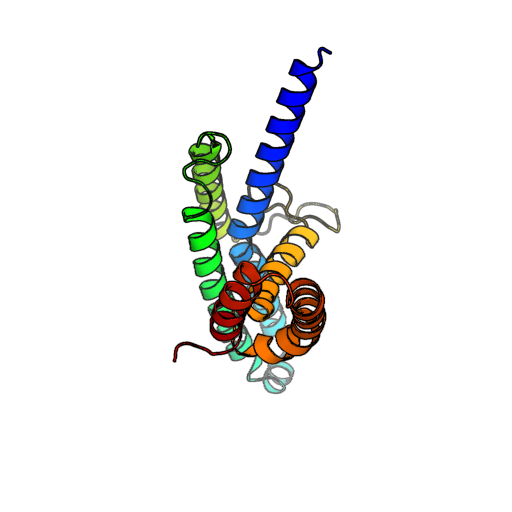SER A C 1
ATOM 1422 O O . SER A 1 177 ? 14.538 -15.190 -28.303 1.00 67.75 177 SER A O 1
ATOM 1424 N N . ASN A 1 178 ? 16.634 -14.568 -28.822 1.00 70.19 178 ASN A N 1
ATOM 1425 C CA . ASN A 1 178 ? 17.260 -15.331 -27.735 1.00 70.19 178 ASN A CA 1
ATOM 1426 C C . ASN A 1 178 ? 17.013 -14.667 -26.375 1.00 70.19 178 ASN A C 1
ATOM 1428 O O . ASN A 1 178 ? 16.677 -15.347 -25.413 1.00 70.19 178 ASN A O 1
ATOM 1432 N N . LEU A 1 179 ? 17.111 -13.333 -26.320 1.00 71.12 179 LEU A N 1
ATOM 1433 C CA . LEU A 1 179 ? 16.851 -12.572 -25.101 1.00 71.12 179 LEU A CA 1
ATOM 1434 C C . LEU A 1 179 ? 15.392 -12.719 -24.651 1.00 71.12 179 LEU A C 1
ATOM 1436 O O . LEU A 1 179 ? 15.138 -12.926 -23.475 1.00 71.12 179 LEU A O 1
ATOM 1440 N N . LEU A 1 180 ? 14.434 -12.650 -25.582 1.00 71.69 180 LEU A N 1
ATOM 1441 C CA . LEU A 1 180 ? 13.012 -12.810 -25.275 1.00 71.69 180 LEU A CA 1
ATOM 1442 C C . LEU A 1 180 ? 12.676 -14.218 -24.783 1.00 71.69 180 LEU A C 1
ATOM 1444 O O . LEU A 1 180 ? 11.833 -14.339 -23.903 1.00 71.69 180 LEU A O 1
ATOM 1448 N N . ALA A 1 181 ? 13.333 -15.259 -25.302 1.00 71.62 181 ALA A N 1
ATOM 1449 C CA . ALA A 1 181 ? 13.142 -16.624 -24.818 1.00 71.62 181 ALA A CA 1
ATOM 1450 C C . ALA A 1 181 ? 13.584 -16.771 -23.349 1.00 71.62 181 ALA A C 1
ATOM 1452 O O . ALA A 1 181 ? 12.807 -17.240 -22.525 1.00 71.62 181 ALA A O 1
ATOM 1453 N N . GLU A 1 182 ? 14.777 -16.277 -22.998 1.00 73.38 182 GLU A N 1
ATOM 1454 C CA . GLU A 1 182 ? 15.280 -16.299 -21.613 1.00 73.38 182 GLU A CA 1
ATOM 1455 C C . GLU A 1 182 ? 14.409 -15.459 -20.659 1.00 73.38 182 GLU A C 1
ATOM 1457 O O . GLU A 1 182 ? 14.167 -15.842 -19.513 1.00 73.38 182 GLU A O 1
ATOM 1462 N N . LEU A 1 183 ? 13.912 -14.311 -21.130 1.00 70.75 183 LEU A N 1
ATOM 1463 C CA . LEU A 1 183 ? 13.091 -13.391 -20.339 1.00 70.75 183 LEU A CA 1
ATOM 1464 C C . LEU A 1 183 ? 11.676 -13.943 -20.113 1.00 70.75 183 LEU A C 1
ATOM 1466 O O . LEU A 1 183 ? 11.125 -13.783 -19.029 1.00 70.75 183 LEU A O 1
ATOM 1470 N N . LEU A 1 184 ? 11.102 -14.619 -21.110 1.00 71.62 184 LEU A N 1
ATOM 1471 C CA . LEU A 1 184 ? 9.809 -15.296 -21.005 1.00 71.62 184 LEU A CA 1
ATOM 1472 C C . LEU A 1 184 ? 9.850 -16.480 -20.043 1.00 71.62 184 LEU A C 1
ATOM 1474 O O . LEU A 1 184 ? 8.947 -16.605 -19.215 1.00 71.62 184 LEU A O 1
ATOM 1478 N N . ASP A 1 185 ? 10.895 -17.303 -20.125 1.00 71.62 185 ASP A N 1
ATOM 1479 C CA . ASP A 1 185 ? 11.089 -18.410 -19.190 1.00 71.62 185 ASP A CA 1
ATOM 1480 C C . ASP A 1 185 ? 11.234 -17.871 -17.759 1.00 71.62 185 ASP A C 1
ATOM 1482 O O . ASP A 1 185 ? 10.566 -18.350 -16.852 1.00 71.62 185 ASP A O 1
ATOM 1486 N N . SER A 1 186 ? 11.998 -16.794 -17.557 1.00 71.00 186 SER A N 1
ATOM 1487 C CA . SER A 1 186 ? 12.152 -16.147 -16.243 1.00 71.00 186 SER A CA 1
ATOM 1488 C C . SER A 1 186 ? 10.867 -15.491 -15.703 1.00 71.00 186 SER A C 1
ATOM 1490 O O . SER A 1 186 ? 10.629 -15.486 -14.498 1.00 71.00 186 SER A O 1
ATOM 1492 N N . LEU A 1 187 ? 10.022 -14.923 -16.572 1.00 65.69 187 LEU A N 1
ATOM 1493 C CA . LEU A 1 187 ? 8.797 -14.213 -16.169 1.00 65.69 187 LEU A CA 1
ATOM 1494 C C . LEU A 1 187 ? 7.609 -15.132 -15.861 1.00 65.69 187 LEU A C 1
ATOM 1496 O O . LEU A 1 187 ? 6.693 -14.711 -15.152 1.00 65.69 187 LEU A O 1
ATOM 1500 N N . PHE A 1 188 ? 7.583 -16.336 -16.439 1.00 65.25 188 PHE A N 1
ATOM 1501 C CA . PHE A 1 188 ? 6.428 -17.237 -16.376 1.00 65.25 188 PHE A CA 1
ATOM 1502 C C . PHE A 1 188 ? 6.753 -18.648 -15.876 1.00 65.25 188 PHE A C 1
ATOM 1504 O O . PHE A 1 188 ? 5.835 -19.460 -15.776 1.00 65.25 188 PHE A O 1
ATOM 1511 N N . HIS A 1 189 ? 8.016 -18.979 -15.601 1.00 60.12 189 HIS A N 1
ATOM 1512 C CA . HIS A 1 189 ? 8.379 -20.180 -14.848 1.00 60.12 189 HIS A CA 1
ATOM 1513 C C . HIS A 1 189 ? 9.002 -19.757 -13.522 1.00 60.12 189 HIS A C 1
ATOM 1515 O O . HIS A 1 189 ? 10.119 -19.244 -13.469 1.00 60.12 189 HIS A O 1
ATOM 1521 N N . ASP A 1 190 ? 8.257 -19.972 -12.441 1.00 52.16 190 ASP A N 1
ATOM 1522 C CA . ASP A 1 190 ? 8.728 -19.691 -11.095 1.00 52.16 190 ASP A CA 1
ATOM 1523 C C . ASP A 1 190 ? 9.950 -20.553 -10.746 1.00 52.16 190 ASP A C 1
ATOM 1525 O O . ASP A 1 190 ? 9.944 -21.783 -10.865 1.00 52.16 190 ASP A O 1
ATOM 1529 N N . ASN A 1 191 ? 10.998 -19.883 -10.261 1.00 45.75 191 ASN A N 1
ATOM 1530 C CA . ASN A 1 191 ? 11.999 -20.502 -9.403 1.00 45.75 191 ASN A CA 1
ATOM 1531 C C . ASN A 1 191 ? 11.297 -20.924 -8.105 1.00 45.75 191 ASN A C 1
ATOM 1533 O O . ASN A 1 191 ? 11.013 -20.087 -7.248 1.00 45.75 191 ASN A O 1
ATOM 1537 N N . ASN A 1 192 ? 11.000 -22.219 -8.022 1.00 38.34 192 ASN A N 1
ATOM 1538 C CA . ASN A 1 192 ? 10.554 -22.923 -6.821 1.00 38.34 192 ASN A CA 1
ATOM 1539 C C . ASN A 1 192 ? 11.602 -22.850 -5.697 1.00 38.34 192 ASN A C 1
ATOM 1541 O O . ASN A 1 192 ? 12.802 -23.045 -6.006 1.00 38.34 192 ASN A O 1
#

Foldseek 3Di:
DDPVVVVVVVLVVVVVVVLVLLLLLQCLLLVVVVVLVVVVVVLVPDDPVVCVVPVCPVVVSVVVNVVSVVSSVVSVVVSVPPDPQVVHNPCPVSVVQSVVQSVVSVPPPDDDPDDDDDFFDDRGPDTDGPVSSVVSVVVVVVCCLQPHPNNLVVCCVPVVVVLVVVQVVCVVPVVVNVVSVVVVCVRNPDPD